Protein AF-A0A4U3LYL8-F1 (afdb_monomer)

pLDDT: mean 92.88, std 8.45, range [48.56, 98.75]

InterPro domains:
  IPR006439 HAD hydrolase, subfamily IA [TIGR01549] (58-161)
  IPR023214 HAD superfamily [G3DSA:3.40.50.1000] (47-197)
  IPR036412 HAD-like superfamily [SSF56784] (21-196)
  IPR050155 HAD-like hydrolase superfamily [PTHR43434] (16-196)

Radius of gyration: 17.05 Å; Cα contacts (8 Å, |Δi|>4): 307; chains: 1; bounding box: 40×34×46 Å

Secondary structure (DSSP, 8-state):
-HHHHHHHHHHHHHHHHHH-SS--HHHHH--SHHHHHHHTTT-HHHHHHHHHHHHHHHHHHHHHPPPPTTHHHHHHHHHHTT---EEE-SS-HHHHHHHHHHHT-GGG-SEEE-S-S--GGGSTTSSHHHHHHHHHTT--GGG-EEEESSHHHHHHHHHTT-EEEEE--STTHHHHHHHHT-SEEES-HHHHHHHT-

Nearest PDB structures (foldseek):
  3qu7-assembly3_A  TM=6.932E-01  e=3.837E-05  Bacteroides thetaiotaomicron
  3qxg-assembly1_B  TM=6.989E-01  e=6.102E-05  Bacteroides thetaiotaomicron
  3qu5-assembly1_A  TM=6.705E-01  e=5.795E-05  Bacteroides thetaiotaomicron
  3r9k-assembly1_A  TM=7.066E-01  e=2.103E-04  Bacteroides thetaiotaomicron
  3quc-assembly1_A  TM=6.961E-01  e=1.897E-04  Bacteroides thetaiotaomicron

Structure (mmCIF, N/CA/C/O backbone):
data_AF-A0A4U3LYL8-F1
#
_entry.id   AF-A0A4U3LYL8-F1
#
loop_
_atom_site.group_PDB
_atom_site.id
_atom_site.type_symbol
_atom_site.label_atom_id
_atom_site.label_alt_id
_atom_site.label_comp_id
_atom_site.label_asym_id
_atom_site.label_entity_id
_atom_site.label_seq_id
_atom_site.pdbx_PDB_ins_code
_atom_site.Cartn_x
_atom_site.Cartn_y
_atom_site.Cartn_z
_atom_site.occupancy
_atom_site.B_iso_or_equiv
_atom_site.auth_seq_id
_atom_site.auth_comp_id
_atom_site.auth_asym_id
_atom_site.auth_atom_id
_atom_site.pdbx_PDB_model_num
ATOM 1 N N . MET A 1 1 ? 13.551 -8.260 6.558 1.00 48.56 1 MET A N 1
ATOM 2 C CA . MET A 1 1 ? 12.607 -7.861 5.483 1.00 48.56 1 MET A CA 1
ATOM 3 C C . MET A 1 1 ? 13.246 -7.057 4.338 1.00 48.56 1 MET A C 1
ATOM 5 O O . MET A 1 1 ? 12.588 -6.912 3.321 1.00 48.56 1 MET A O 1
ATOM 9 N N . SER A 1 2 ? 14.498 -6.570 4.446 1.00 58.94 2 SER A N 1
ATOM 10 C CA . SER A 1 2 ? 15.167 -5.785 3.381 1.00 58.94 2 SER A CA 1
ATOM 11 C C . SER A 1 2 ? 15.604 -6.616 2.160 1.00 58.94 2 SER A C 1
ATOM 13 O O . SER A 1 2 ? 15.552 -6.130 1.034 1.00 58.94 2 SER A O 1
ATOM 15 N N . ASP A 1 3 ? 15.979 -7.883 2.359 1.00 63.12 3 ASP A N 1
ATOM 16 C CA . ASP A 1 3 ? 16.613 -8.688 1.299 1.00 63.12 3 ASP A CA 1
ATOM 17 C C . ASP A 1 3 ? 15.643 -9.129 0.199 1.00 63.12 3 ASP A C 1
ATOM 19 O O . ASP A 1 3 ? 16.021 -9.250 -0.964 1.00 63.12 3 ASP A O 1
ATOM 23 N N . HIS A 1 4 ? 14.368 -9.333 0.541 1.00 73.00 4 HIS A N 1
ATOM 24 C CA . HIS A 1 4 ? 13.377 -9.831 -0.412 1.00 73.00 4 HIS A CA 1
ATOM 25 C C . HIS A 1 4 ? 12.997 -8.781 -1.464 1.00 73.00 4 HIS A C 1
ATOM 27 O O . HIS A 1 4 ? 12.932 -9.098 -2.649 1.00 73.00 4 HIS A O 1
ATOM 33 N N . LEU A 1 5 ? 12.800 -7.526 -1.044 1.00 75.19 5 LEU A N 1
ATOM 34 C CA . LEU A 1 5 ? 12.487 -6.414 -1.946 1.00 75.19 5 LEU A CA 1
ATOM 35 C C . LEU A 1 5 ? 13.678 -6.076 -2.854 1.00 75.19 5 LEU A C 1
ATOM 37 O O . LEU A 1 5 ? 13.498 -5.836 -4.047 1.00 75.19 5 LEU A O 1
ATOM 41 N N . SER A 1 6 ? 14.894 -6.120 -2.299 1.00 78.50 6 SER A N 1
ATOM 42 C CA . SER A 1 6 ? 16.134 -5.948 -3.061 1.00 78.50 6 SER A CA 1
ATOM 43 C C . SER A 1 6 ? 16.279 -7.028 -4.140 1.00 78.50 6 SER A C 1
ATOM 45 O O . SER A 1 6 ? 16.519 -6.707 -5.303 1.00 78.50 6 SER A O 1
ATOM 47 N N . ARG A 1 7 ? 16.016 -8.299 -3.794 1.00 84.94 7 ARG A N 1
ATOM 48 C CA . ARG A 1 7 ? 16.024 -9.415 -4.753 1.00 84.94 7 ARG A CA 1
ATOM 49 C C . ARG A 1 7 ? 15.009 -9.221 -5.879 1.00 84.94 7 ARG A C 1
ATOM 51 O O . ARG A 1 7 ? 15.392 -9.338 -7.035 1.00 84.94 7 ARG A O 1
ATOM 58 N N . ILE A 1 8 ? 13.751 -8.895 -5.562 1.00 85.38 8 ILE A N 1
ATOM 59 C CA . ILE A 1 8 ? 12.718 -8.673 -6.593 1.00 85.38 8 ILE A CA 1
ATOM 60 C C . ILE A 1 8 ? 13.134 -7.525 -7.517 1.00 85.38 8 ILE A C 1
ATOM 62 O O . ILE A 1 8 ? 13.062 -7.651 -8.734 1.00 85.38 8 ILE A O 1
ATOM 66 N N . THR A 1 9 ? 13.621 -6.420 -6.952 1.00 83.38 9 THR A N 1
ATOM 67 C CA . THR A 1 9 ? 14.088 -5.274 -7.743 1.00 83.38 9 THR A CA 1
ATOM 68 C C . THR A 1 9 ? 15.247 -5.669 -8.664 1.00 83.38 9 THR A C 1
ATOM 70 O O . THR A 1 9 ? 15.280 -5.246 -9.816 1.00 83.38 9 THR A O 1
ATOM 73 N N . GLY A 1 10 ? 16.176 -6.504 -8.186 1.00 83.38 10 GLY A N 1
ATOM 74 C CA . GLY A 1 10 ? 17.270 -7.061 -8.986 1.00 83.38 10 GLY A CA 1
ATOM 75 C C . GLY A 1 10 ? 16.779 -7.931 -10.146 1.00 83.38 10 GLY A C 1
ATOM 76 O O . GLY A 1 10 ? 17.146 -7.674 -11.289 1.00 83.38 10 GLY A O 1
ATOM 77 N N . GLU A 1 11 ? 15.888 -8.888 -9.874 1.00 85.69 11 GLU A N 1
ATOM 78 C CA . GLU A 1 11 ? 15.290 -9.778 -10.885 1.00 85.69 11 GLU A CA 1
ATOM 79 C C . GLU A 1 11 ? 14.543 -8.983 -11.968 1.00 85.69 11 GLU A C 1
ATOM 81 O O . GLU A 1 11 ? 14.678 -9.250 -13.164 1.00 85.69 11 GLU A O 1
ATOM 86 N N . LEU A 1 12 ? 13.798 -7.949 -11.570 1.00 86.06 12 LEU A N 1
ATOM 87 C CA . LEU A 1 12 ? 13.123 -7.074 -12.522 1.00 86.06 12 LEU A CA 1
ATOM 88 C C . LEU A 1 12 ? 14.114 -6.237 -13.339 1.00 86.06 12 LEU A C 1
ATOM 90 O O . LEU A 1 12 ? 13.918 -6.081 -14.541 1.00 86.06 12 LEU A O 1
ATOM 94 N N . ARG A 1 13 ? 15.195 -5.724 -12.738 1.00 86.19 13 ARG A N 1
ATOM 95 C CA . ARG A 1 13 ? 16.245 -4.989 -13.470 1.00 86.19 13 ARG A CA 1
ATOM 96 C C . ARG A 1 13 ? 16.944 -5.869 -14.505 1.00 86.19 13 ARG A C 1
ATOM 98 O O . ARG A 1 13 ? 17.185 -5.401 -15.618 1.00 86.19 13 ARG A O 1
ATOM 105 N N . GLU A 1 14 ? 17.233 -7.125 -14.169 1.00 85.38 14 GLU A N 1
ATOM 106 C CA . GLU A 1 14 ? 17.758 -8.105 -15.126 1.00 85.38 14 GLU A CA 1
ATOM 107 C C . GLU A 1 14 ? 16.787 -8.299 -16.292 1.00 85.38 14 GLU A C 1
ATOM 109 O O . GLU A 1 14 ? 17.198 -8.225 -17.451 1.00 85.38 14 GLU A O 1
ATOM 114 N N . LEU A 1 15 ? 15.488 -8.443 -15.999 1.00 84.06 15 LEU A N 1
ATOM 115 C CA . LEU A 1 15 ? 14.454 -8.522 -17.026 1.00 84.06 15 LEU A CA 1
ATOM 116 C C . LEU A 1 15 ? 14.480 -7.293 -17.942 1.00 84.06 15 LEU A C 1
ATOM 118 O O . LEU A 1 15 ? 14.477 -7.482 -19.159 1.00 84.06 15 LEU A O 1
ATOM 122 N N . VAL A 1 16 ? 14.577 -6.067 -17.407 1.00 81.94 16 VAL A N 1
ATOM 123 C CA . VAL A 1 16 ? 14.674 -4.858 -18.247 1.00 81.94 16 VAL A CA 1
ATOM 124 C C . VAL A 1 16 ? 15.878 -4.933 -19.187 1.00 81.94 16 VAL A C 1
ATOM 126 O O . VAL A 1 16 ? 15.724 -4.666 -20.377 1.00 81.94 16 VAL A O 1
ATOM 129 N N . GLY A 1 17 ? 17.042 -5.375 -18.700 1.00 78.00 17 GLY A N 1
ATOM 130 C CA . GLY A 1 17 ? 18.252 -5.531 -19.516 1.00 78.00 17 GLY A CA 1
ATOM 131 C C . GLY A 1 17 ? 18.104 -6.507 -20.693 1.00 78.00 17 GLY A C 1
ATOM 132 O O . GLY A 1 17 ? 18.803 -6.365 -21.696 1.00 78.00 17 GLY A O 1
ATOM 133 N N . THR A 1 18 ? 17.167 -7.463 -20.616 1.00 78.19 18 THR A N 1
ATOM 134 C CA . THR A 1 18 ? 16.843 -8.370 -21.738 1.00 78.19 18 THR A CA 1
ATOM 135 C C . THR A 1 18 ? 15.940 -7.745 -22.802 1.00 78.19 18 THR A C 1
ATOM 137 O O . THR A 1 18 ? 15.866 -8.259 -23.916 1.00 78.19 18 THR A O 1
ATOM 140 N N . VAL A 1 19 ? 15.213 -6.675 -22.463 1.00 73.38 19 VAL A N 1
ATOM 141 C CA . VAL A 1 19 ? 14.246 -6.010 -23.358 1.00 73.38 19 VAL A CA 1
ATOM 142 C C . VAL A 1 19 ? 14.839 -4.740 -23.957 1.00 73.38 19 VAL A C 1
ATOM 144 O O . VAL A 1 19 ? 14.589 -4.416 -25.114 1.00 73.38 19 VAL A O 1
ATOM 147 N N . ARG A 1 20 ? 15.624 -4.014 -23.158 1.00 69.75 20 ARG A N 1
ATOM 148 C CA . ARG A 1 20 ? 16.184 -2.703 -23.475 1.00 69.75 20 ARG A CA 1
ATOM 149 C C . ARG A 1 20 ? 17.670 -2.706 -23.149 1.00 69.75 20 ARG A C 1
ATOM 151 O O . ARG A 1 20 ? 18.065 -2.774 -21.989 1.00 69.75 20 ARG A O 1
ATOM 158 N N . HIS A 1 21 ? 18.493 -2.586 -24.188 1.00 63.25 21 HIS A N 1
ATOM 159 C CA . HIS A 1 21 ? 19.943 -2.463 -24.032 1.00 63.25 21 HIS A CA 1
ATOM 160 C C . HIS A 1 21 ? 20.374 -1.076 -23.530 1.00 63.25 21 HIS A C 1
ATOM 162 O O . HIS A 1 21 ? 21.423 -0.968 -22.899 1.00 63.25 21 HIS A O 1
ATOM 168 N N . ASP A 1 22 ? 19.557 -0.039 -23.753 1.00 66.19 22 ASP A N 1
ATOM 169 C CA . ASP A 1 22 ? 19.762 1.291 -23.176 1.00 66.19 22 ASP A CA 1
ATOM 170 C C . ASP A 1 22 ? 18.697 1.583 -22.109 1.00 66.19 22 ASP A C 1
ATOM 172 O O . ASP A 1 22 ? 17.545 1.923 -22.403 1.00 66.19 22 ASP A O 1
ATOM 176 N N . LEU A 1 23 ? 19.092 1.368 -20.852 1.00 65.75 23 LEU A N 1
ATOM 177 C CA . LEU A 1 23 ? 18.338 1.800 -19.680 1.00 65.75 23 LEU A CA 1
ATOM 178 C C . LEU A 1 23 ? 18.501 3.309 -19.548 1.00 65.75 23 LEU A C 1
ATOM 180 O O . LEU A 1 23 ? 19.610 3.766 -19.256 1.00 65.75 23 LEU A O 1
ATOM 184 N N . ASP A 1 24 ? 17.424 4.070 -19.702 1.00 74.00 24 ASP A N 1
ATOM 185 C CA . ASP A 1 24 ? 17.459 5.499 -19.409 1.00 74.00 24 ASP A CA 1
ATOM 186 C C . ASP A 1 24 ? 17.779 5.769 -17.924 1.00 74.00 24 ASP A C 1
ATOM 188 O O . ASP A 1 24 ? 17.842 4.880 -17.064 1.00 74.00 24 ASP A O 1
ATOM 192 N N . GLN A 1 25 ? 18.046 7.036 -17.609 1.00 74.75 25 GLN A N 1
ATOM 193 C CA . GLN A 1 25 ? 18.438 7.432 -16.260 1.00 74.75 25 GLN A CA 1
ATOM 194 C C . GLN A 1 25 ? 17.338 7.154 -15.218 1.00 74.75 25 GLN A C 1
ATOM 196 O O . GLN A 1 25 ? 17.665 6.947 -14.047 1.00 74.75 25 GLN A O 1
ATOM 201 N N . VAL A 1 26 ? 16.064 7.137 -15.623 1.00 75.31 26 V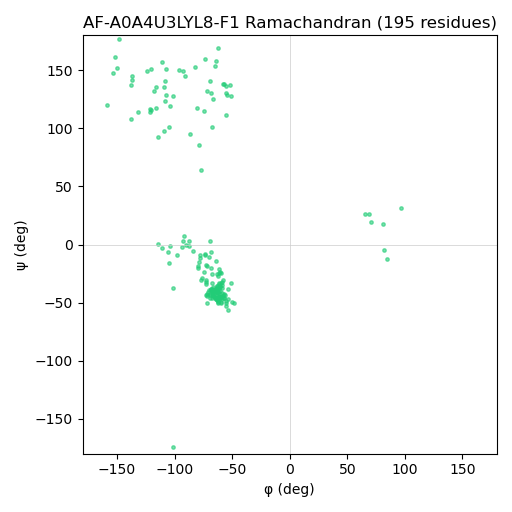AL A N 1
ATOM 202 C CA . VAL A 1 26 ? 14.915 6.953 -14.727 1.00 75.31 26 VAL A CA 1
ATOM 203 C C . VAL A 1 26 ? 14.864 5.502 -14.250 1.00 75.31 26 VAL A C 1
ATOM 205 O O . VAL A 1 26 ? 14.899 5.256 -13.043 1.00 75.31 26 VAL A O 1
ATOM 208 N N . LEU A 1 27 ? 14.941 4.539 -15.173 1.00 78.44 27 LEU A N 1
ATOM 209 C CA . LEU A 1 27 ? 15.015 3.107 -14.854 1.00 78.44 27 LEU A CA 1
ATOM 210 C C . LEU A 1 27 ? 16.235 2.767 -13.986 1.00 78.44 27 LEU A C 1
ATOM 212 O O . LEU A 1 27 ? 16.174 1.906 -13.106 1.00 78.44 27 LEU A O 1
ATOM 216 N N . ARG A 1 28 ? 17.364 3.463 -14.186 1.00 77.00 28 ARG A N 1
ATOM 217 C CA . ARG A 1 28 ? 18.562 3.263 -13.353 1.00 77.00 28 ARG A CA 1
ATOM 218 C C . ARG A 1 28 ? 18.336 3.701 -11.905 1.00 77.00 28 ARG A C 1
ATOM 220 O O . ARG A 1 28 ? 18.795 2.995 -11.002 1.00 77.00 28 ARG A O 1
ATOM 227 N N . LYS A 1 29 ? 17.634 4.816 -11.687 1.00 82.06 29 LYS A N 1
ATOM 228 C CA . LYS A 1 29 ? 17.416 5.427 -10.365 1.00 82.06 29 LYS A CA 1
ATOM 229 C C . LYS A 1 29 ? 16.314 4.765 -9.530 1.00 82.06 29 LYS A C 1
ATOM 231 O O . LYS A 1 29 ? 16.344 4.944 -8.320 1.00 82.06 29 LYS A O 1
ATOM 236 N N . ALA A 1 30 ? 15.411 3.990 -10.135 1.00 84.12 30 ALA A N 1
ATOM 237 C CA . ALA A 1 30 ? 14.298 3.335 -9.439 1.00 84.12 30 ALA A CA 1
ATOM 238 C C . ALA A 1 30 ? 14.754 2.457 -8.254 1.00 84.12 30 ALA A C 1
ATOM 240 O O . ALA A 1 30 ? 15.382 1.414 -8.436 1.00 84.12 30 ALA A O 1
ATOM 241 N N . ALA A 1 31 ? 14.441 2.849 -7.025 1.00 83.19 31 ALA A N 1
ATOM 242 C CA . ALA A 1 31 ? 14.909 2.193 -5.806 1.00 83.19 31 ALA A CA 1
ATOM 243 C C . ALA A 1 31 ? 14.139 0.905 -5.464 1.00 83.19 31 ALA A C 1
ATOM 245 O O . ALA A 1 31 ? 14.611 0.104 -4.654 1.00 83.19 31 ALA A O 1
ATOM 246 N N . GLY A 1 32 ? 12.981 0.684 -6.088 1.00 89.56 32 GLY A N 1
ATOM 247 C CA . GLY A 1 32 ? 12.119 -0.461 -5.818 1.00 89.56 32 GLY A CA 1
ATOM 248 C C . GLY A 1 32 ? 11.328 -0.943 -7.036 1.00 89.56 32 GLY A C 1
ATOM 249 O O . GLY A 1 32 ? 11.383 -0.333 -8.107 1.00 89.56 32 GLY A O 1
ATOM 250 N N . PRO A 1 33 ? 10.566 -2.037 -6.881 1.00 92.12 33 PRO A N 1
ATOM 251 C CA . PRO A 1 33 ? 9.871 -2.676 -7.991 1.00 92.12 33 PRO A CA 1
ATOM 252 C C . PRO A 1 33 ? 8.752 -1.805 -8.574 1.00 92.12 33 PRO A C 1
ATOM 254 O O . PRO A 1 33 ? 8.617 -1.735 -9.792 1.00 92.12 33 PRO A O 1
ATOM 257 N N . HIS A 1 34 ? 7.983 -1.101 -7.734 1.00 94.25 34 HIS A N 1
ATOM 258 C CA . HIS A 1 34 ? 6.917 -0.204 -8.200 1.00 94.25 34 HIS A CA 1
ATOM 259 C C . HIS A 1 34 ? 7.477 1.027 -8.916 1.00 94.25 34 HIS A C 1
ATOM 261 O O . HIS A 1 34 ? 6.938 1.426 -9.941 1.00 94.25 34 HIS A O 1
ATOM 267 N N . GLU A 1 35 ? 8.591 1.591 -8.440 1.00 92.12 35 GLU A N 1
ATOM 268 C CA . GLU A 1 35 ? 9.274 2.689 -9.140 1.00 92.12 35 GLU A CA 1
ATOM 269 C C . GLU A 1 35 ? 9.809 2.242 -10.502 1.00 92.12 35 GLU A C 1
ATOM 271 O O . GLU A 1 35 ? 9.719 2.985 -11.474 1.00 92.12 35 GLU A O 1
ATOM 276 N N . LEU A 1 36 ? 10.338 1.017 -10.589 1.00 91.88 36 LEU A N 1
ATOM 277 C CA . LEU A 1 36 ? 10.835 0.462 -11.844 1.00 91.88 36 LEU A CA 1
ATOM 278 C C . LEU A 1 36 ? 9.691 0.224 -12.837 1.00 91.88 36 LEU A C 1
ATOM 280 O O . LEU A 1 36 ? 9.830 0.526 -14.019 1.00 91.88 36 LEU A O 1
ATOM 284 N N . LEU A 1 37 ? 8.557 -0.282 -12.349 1.00 94.38 37 LEU A N 1
ATOM 285 C CA . LEU A 1 37 ? 7.347 -0.447 -13.147 1.00 94.38 37 LEU A CA 1
ATOM 286 C C . LEU A 1 37 ? 6.814 0.907 -13.646 1.00 94.38 37 LEU A C 1
ATOM 288 O O . LEU A 1 37 ? 6.496 1.036 -14.824 1.00 94.38 37 LEU A O 1
ATOM 292 N N . LEU A 1 38 ? 6.762 1.923 -12.779 1.00 93.62 38 LEU A N 1
ATOM 293 C CA . LEU A 1 38 ? 6.344 3.277 -13.148 1.00 93.62 38 LEU A CA 1
ATOM 294 C C . LEU A 1 38 ? 7.288 3.912 -14.173 1.00 93.62 38 LEU A C 1
ATOM 296 O O . LEU A 1 38 ? 6.829 4.506 -15.142 1.00 93.62 38 LEU A O 1
ATOM 300 N N . ALA A 1 39 ? 8.599 3.742 -14.006 1.00 92.12 39 ALA A N 1
ATOM 301 C CA . ALA A 1 39 ? 9.596 4.228 -14.956 1.00 92.12 39 ALA A CA 1
ATOM 302 C C . ALA A 1 39 ? 9.441 3.608 -16.357 1.00 92.12 39 ALA A C 1
ATOM 304 O O . ALA A 1 39 ? 9.861 4.206 -17.343 1.00 92.12 39 ALA A O 1
ATOM 305 N N . ALA A 1 40 ? 8.827 2.428 -16.456 1.00 91.38 40 ALA A N 1
ATOM 306 C CA . ALA A 1 40 ? 8.537 1.766 -17.720 1.00 91.38 40 ALA A CA 1
ATOM 307 C C . ALA A 1 40 ? 7.170 2.131 -18.325 1.00 91.38 40 ALA A C 1
ATOM 309 O O . ALA A 1 40 ? 6.849 1.614 -19.391 1.00 91.38 40 ALA A O 1
ATOM 310 N N . ALA A 1 41 ? 6.363 2.989 -17.687 1.00 90.81 41 ALA A N 1
ATOM 311 C CA . ALA A 1 41 ? 4.970 3.236 -18.081 1.00 90.81 41 ALA A CA 1
ATOM 312 C C . ALA A 1 41 ? 4.800 3.733 -19.532 1.00 90.81 41 ALA A C 1
ATOM 314 O O . ALA A 1 41 ? 3.796 3.425 -20.170 1.00 90.81 41 ALA A O 1
ATOM 315 N N . GLU A 1 42 ? 5.783 4.459 -20.073 1.00 89.06 42 GLU A N 1
ATOM 316 C CA . GLU A 1 42 ? 5.763 4.964 -21.457 1.00 89.06 42 GLU A CA 1
ATOM 317 C C . GLU A 1 42 ? 6.115 3.899 -22.515 1.00 89.06 42 GLU A C 1
ATOM 319 O O . GLU A 1 42 ? 5.958 4.140 -23.712 1.00 89.06 42 GLU A O 1
ATOM 324 N N . ASP A 1 43 ? 6.573 2.715 -22.098 1.00 90.00 43 ASP A N 1
ATOM 325 C CA . ASP A 1 43 ? 6.883 1.572 -22.961 1.00 90.00 43 ASP A CA 1
ATOM 326 C C . ASP A 1 43 ? 5.910 0.420 -22.639 1.00 90.00 43 ASP A C 1
ATOM 328 O O . ASP A 1 43 ? 6.177 -0.385 -21.743 1.00 90.00 43 ASP A O 1
ATOM 332 N N . PRO A 1 44 ? 4.769 0.301 -23.352 1.00 89.94 44 PRO A N 1
ATOM 333 C CA . PRO A 1 44 ? 3.722 -0.664 -23.010 1.00 89.94 44 PRO A CA 1
ATOM 334 C C . PRO A 1 44 ? 4.196 -2.120 -22.997 1.00 89.94 44 PRO A C 1
ATOM 336 O O . PRO A 1 44 ? 3.702 -2.933 -22.213 1.00 89.94 44 PRO A O 1
ATOM 339 N N . GLN A 1 45 ? 5.161 -2.467 -23.854 1.00 89.94 45 GLN A N 1
ATOM 340 C CA . GLN A 1 45 ? 5.695 -3.823 -23.915 1.00 89.94 45 GLN A CA 1
ATOM 341 C C . GLN A 1 45 ? 6.570 -4.117 -22.694 1.00 89.94 45 GLN A C 1
ATOM 343 O O . GLN A 1 45 ? 6.460 -5.196 -22.103 1.00 89.94 45 GLN A O 1
ATOM 348 N N . LEU A 1 46 ? 7.427 -3.172 -22.303 1.00 89.88 46 LEU A N 1
ATOM 349 C CA . LEU A 1 46 ? 8.235 -3.305 -21.097 1.00 89.88 46 LEU A CA 1
ATOM 350 C C . LEU A 1 46 ? 7.366 -3.278 -19.835 1.00 89.88 46 LEU A C 1
ATOM 352 O O . LEU A 1 46 ? 7.528 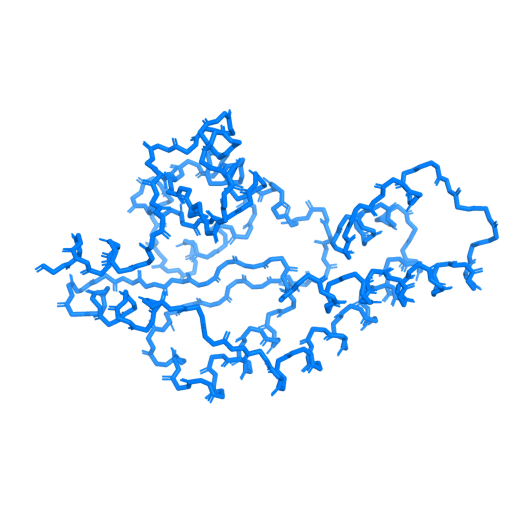-4.156 -18.986 1.00 89.88 46 LEU A O 1
ATOM 356 N N . ALA A 1 47 ? 6.427 -2.334 -19.740 1.00 91.75 47 ALA A N 1
ATOM 357 C CA . ALA A 1 47 ? 5.483 -2.218 -18.634 1.00 91.75 47 ALA A CA 1
ATOM 358 C C . ALA A 1 47 ? 4.714 -3.526 -18.437 1.00 91.75 47 ALA A C 1
ATOM 360 O O . ALA A 1 47 ? 4.720 -4.065 -17.341 1.00 91.75 47 ALA A O 1
ATOM 361 N N . SER A 1 48 ? 4.153 -4.109 -19.503 1.00 92.62 48 SER A N 1
ATOM 362 C CA . SER A 1 48 ? 3.427 -5.384 -19.426 1.00 92.62 48 SER A CA 1
ATOM 363 C C . SER A 1 48 ? 4.303 -6.554 -18.946 1.00 92.62 48 SER A C 1
ATOM 365 O O . SER A 1 48 ? 3.850 -7.403 -18.174 1.00 92.62 48 SER A O 1
ATOM 367 N N . ARG A 1 49 ? 5.577 -6.608 -19.354 1.00 92.88 49 ARG A N 1
ATOM 368 C CA . ARG A 1 49 ? 6.507 -7.659 -18.906 1.00 92.88 49 ARG A CA 1
ATOM 369 C C . ARG A 1 49 ? 6.920 -7.485 -17.446 1.00 92.88 49 ARG A C 1
ATOM 371 O O . ARG A 1 49 ? 6.941 -8.470 -16.710 1.00 92.88 49 ARG A O 1
ATOM 378 N N . LEU A 1 50 ? 7.249 -6.260 -17.039 1.00 93.81 50 LEU A N 1
ATOM 379 C CA . LEU A 1 50 ? 7.576 -5.934 -15.650 1.00 93.81 50 LEU A CA 1
ATOM 380 C C . LEU A 1 50 ? 6.382 -6.154 -14.737 1.00 93.81 50 LEU A C 1
ATOM 382 O O . LEU A 1 50 ? 6.539 -6.718 -13.661 1.00 93.81 50 LEU A O 1
ATOM 386 N N . GLU A 1 51 ? 5.200 -5.768 -15.203 1.00 95.44 51 GLU A N 1
ATOM 387 C CA . GLU A 1 51 ? 3.936 -5.986 -14.530 1.00 95.44 51 GLU A CA 1
ATOM 388 C C . GLU A 1 51 ? 3.753 -7.458 -14.197 1.00 95.44 51 GLU A C 1
ATOM 390 O O . GLU A 1 51 ? 3.610 -7.828 -13.035 1.00 95.44 51 GLU A O 1
ATOM 395 N N . LYS A 1 52 ? 3.831 -8.312 -15.221 1.00 95.44 52 LYS A N 1
ATOM 396 C CA . LYS A 1 52 ? 3.646 -9.748 -15.048 1.00 95.44 52 LYS A CA 1
ATOM 397 C C . LYS A 1 52 ? 4.683 -10.343 -14.094 1.00 95.44 52 LYS A C 1
ATOM 399 O O . LYS A 1 52 ? 4.327 -11.108 -13.200 1.00 95.44 52 LYS A O 1
ATOM 404 N N . ALA A 1 53 ? 5.950 -9.966 -14.253 1.00 95.62 53 ALA A N 1
ATOM 405 C CA . ALA A 1 53 ? 7.020 -10.439 -13.384 1.00 95.62 53 ALA A CA 1
ATOM 406 C C . ALA A 1 53 ? 6.840 -9.974 -11.929 1.00 95.62 53 ALA A C 1
ATOM 408 O O . ALA A 1 53 ? 7.092 -10.745 -11.003 1.00 95.62 53 ALA A O 1
ATOM 409 N N . LEU A 1 54 ? 6.366 -8.743 -11.715 1.00 96.00 54 LEU A N 1
ATOM 410 C CA . LEU A 1 54 ? 6.087 -8.216 -10.385 1.00 96.00 54 LEU A CA 1
ATOM 411 C C . LEU A 1 54 ? 4.881 -8.911 -9.745 1.00 96.00 54 LEU A C 1
ATOM 413 O O . LEU A 1 54 ? 4.980 -9.312 -8.590 1.00 96.00 54 LEU A O 1
ATOM 417 N N . GLN A 1 55 ? 3.795 -9.146 -10.487 1.00 96.44 55 GLN A N 1
ATOM 418 C CA . GLN A 1 55 ? 2.652 -9.926 -9.997 1.00 96.44 55 GLN A CA 1
ATOM 419 C C . GLN A 1 55 ? 3.079 -11.329 -9.544 1.00 96.44 55 GLN A C 1
ATOM 421 O O . GLN A 1 55 ? 2.707 -11.771 -8.457 1.00 96.44 55 GLN A O 1
ATOM 426 N N . ASP A 1 56 ? 3.889 -12.026 -10.347 1.00 96.38 56 ASP A N 1
ATOM 427 C CA . ASP A 1 56 ? 4.385 -13.365 -10.011 1.00 96.38 56 ASP A CA 1
ATOM 428 C C . ASP A 1 56 ? 5.296 -13.332 -8.772 1.00 96.38 56 ASP A C 1
ATOM 430 O O . ASP A 1 56 ? 5.196 -14.188 -7.887 1.00 96.38 56 ASP A O 1
ATOM 434 N N . ALA A 1 57 ? 6.152 -12.312 -8.662 1.00 95.94 57 ALA A N 1
ATOM 435 C CA . ALA A 1 57 ? 6.999 -12.102 -7.496 1.00 95.94 57 ALA A CA 1
ATOM 436 C C . ALA A 1 57 ? 6.187 -11.795 -6.227 1.00 95.94 57 ALA A C 1
ATOM 438 O O . ALA A 1 57 ? 6.494 -12.335 -5.165 1.00 95.94 57 ALA A O 1
ATOM 439 N N . GLU A 1 58 ? 5.141 -10.975 -6.328 1.00 96.69 58 GLU A N 1
ATOM 440 C CA . GLU A 1 58 ? 4.234 -10.640 -5.228 1.00 96.69 58 GLU A CA 1
ATOM 441 C C . GLU A 1 58 ? 3.449 -11.875 -4.769 1.00 96.69 58 GLU A C 1
ATOM 443 O O . GLU A 1 58 ? 3.417 -12.168 -3.574 1.00 96.69 58 GLU A O 1
ATOM 448 N N . LEU A 1 59 ? 2.902 -12.667 -5.698 1.00 97.19 59 LEU A N 1
ATOM 449 C CA . LEU A 1 59 ? 2.236 -13.939 -5.394 1.00 97.19 59 LEU A CA 1
ATOM 450 C C . LEU A 1 59 ? 3.173 -14.950 -4.725 1.00 97.19 59 LEU A C 1
ATOM 452 O O . LEU A 1 59 ? 2.748 -15.680 -3.834 1.00 97.19 59 LEU A O 1
ATOM 456 N N . LYS A 1 60 ? 4.450 -14.988 -5.112 1.00 95.88 60 LYS A N 1
ATOM 457 C CA . LYS A 1 60 ? 5.455 -15.827 -4.447 1.00 95.88 60 LYS A CA 1
ATOM 458 C C . LYS A 1 60 ? 5.813 -15.293 -3.059 1.00 95.88 60 LYS A C 1
ATOM 460 O O . LYS A 1 60 ? 5.942 -16.064 -2.113 1.00 95.88 60 LYS A O 1
ATOM 465 N N . ALA A 1 61 ? 5.955 -13.975 -2.913 1.00 94.81 61 ALA A N 1
ATOM 466 C CA . ALA A 1 61 ? 6.278 -13.327 -1.640 1.00 94.81 61 ALA A CA 1
ATOM 467 C C . ALA A 1 61 ? 5.226 -13.619 -0.566 1.00 94.81 61 ALA A C 1
ATOM 469 O O . ALA A 1 61 ? 5.567 -13.765 0.612 1.00 94.81 61 ALA A O 1
ATOM 470 N N . VAL A 1 62 ? 3.962 -13.750 -0.991 1.00 96.75 62 VAL A N 1
ATOM 471 C CA . VAL A 1 62 ? 2.843 -14.161 -0.148 1.00 96.75 62 VAL A CA 1
ATOM 472 C C . VAL A 1 62 ? 3.237 -15.412 0.635 1.00 96.75 62 VAL A C 1
ATOM 474 O O . VAL A 1 62 ? 3.166 -15.331 1.848 1.00 96.75 62 VAL A O 1
ATOM 477 N N . GLU A 1 63 ? 3.763 -16.484 0.041 1.00 94.50 63 GLU A N 1
ATOM 478 C CA . GLU A 1 63 ? 4.061 -17.765 0.722 1.00 94.50 63 GLU A CA 1
ATOM 479 C C . GLU A 1 63 ? 4.892 -17.650 2.016 1.00 94.50 63 GLU A C 1
ATOM 481 O O . GLU A 1 63 ? 4.665 -18.405 2.960 1.00 94.50 63 GLU A O 1
ATOM 486 N N . SER A 1 64 ? 5.811 -16.682 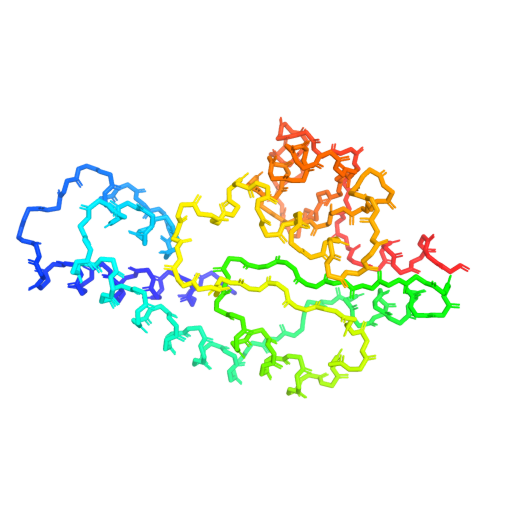2.092 1.00 93.38 64 SER A N 1
ATOM 487 C CA . SER A 1 64 ? 6.701 -16.478 3.246 1.00 93.38 64 SER A CA 1
ATOM 488 C C . SER A 1 64 ? 6.418 -15.211 4.060 1.00 93.38 64 SER A C 1
ATOM 490 O O . SER A 1 64 ? 7.102 -14.951 5.051 1.00 93.38 64 SER A O 1
ATOM 492 N N . ALA A 1 65 ? 5.463 -14.379 3.638 1.00 93.12 65 ALA A N 1
ATOM 493 C CA . ALA A 1 65 ? 5.202 -13.098 4.284 1.00 93.12 65 ALA A CA 1
ATOM 494 C C . ALA A 1 65 ? 4.617 -13.283 5.696 1.00 93.12 65 ALA A C 1
ATOM 496 O O . ALA A 1 65 ? 3.640 -14.014 5.890 1.00 93.12 65 ALA A O 1
ATOM 497 N N . LEU A 1 66 ? 5.203 -12.578 6.666 1.00 92.56 66 LEU A N 1
ATOM 498 C CA . LEU A 1 66 ? 4.767 -12.572 8.061 1.00 92.56 66 LEU A CA 1
ATOM 499 C C . LEU A 1 66 ? 3.773 -11.425 8.325 1.00 92.56 66 LEU A C 1
ATOM 501 O O . LEU A 1 66 ? 3.873 -10.381 7.676 1.00 92.56 66 LEU A O 1
ATOM 505 N N . PRO A 1 67 ? 2.820 -11.593 9.258 1.00 92.19 67 PRO A N 1
ATOM 506 C CA . PRO A 1 67 ? 1.990 -10.504 9.774 1.00 92.19 67 PRO A CA 1
ATOM 507 C C . PRO A 1 67 ? 2.806 -9.370 10.387 1.00 92.19 67 PRO A C 1
ATOM 509 O O . PRO A 1 67 ? 3.747 -9.610 11.144 1.00 92.19 67 PRO A O 1
ATOM 512 N N . THR A 1 68 ? 2.397 -8.133 10.108 1.00 93.69 68 THR A N 1
ATOM 513 C CA . THR A 1 68 ? 2.837 -6.969 10.880 1.00 93.69 68 THR A CA 1
ATOM 514 C C . THR A 1 68 ? 2.260 -7.075 12.300 1.00 93.69 68 THR A C 1
ATOM 516 O O . THR A 1 68 ? 1.041 -7.226 12.447 1.00 93.69 68 THR A O 1
ATOM 519 N N . PRO A 1 69 ? 3.092 -7.020 13.358 1.00 95.44 69 PRO A N 1
ATOM 520 C CA . PRO A 1 69 ? 2.612 -7.071 14.738 1.00 95.44 69 PRO A CA 1
ATOM 521 C C . PRO A 1 69 ? 1.571 -5.981 15.029 1.00 95.44 69 PRO A C 1
ATOM 523 O O . PRO A 1 69 ? 1.748 -4.834 14.625 1.00 95.44 69 PRO A O 1
ATOM 526 N N . GLY A 1 70 ? 0.487 -6.328 15.728 1.00 96.44 70 GLY A N 1
ATOM 527 C CA . GLY A 1 70 ? -0.592 -5.396 16.080 1.00 96.44 70 GLY A CA 1
ATOM 528 C C . GLY A 1 70 ? -1.664 -5.200 14.997 1.00 96.44 70 GLY A C 1
ATOM 529 O O . GLY A 1 70 ? -2.718 -4.624 15.280 1.00 96.44 70 GLY A O 1
ATOM 530 N N . THR A 1 71 ? -1.446 -5.657 13.756 1.00 96.00 71 THR A N 1
ATOM 531 C CA . THR A 1 71 ? -2.429 -5.489 12.670 1.00 96.00 71 THR A CA 1
ATOM 532 C C . THR A 1 71 ? -3.694 -6.308 12.908 1.00 96.00 71 THR A C 1
ATOM 534 O O . THR A 1 71 ? -4.794 -5.795 12.710 1.00 96.00 71 THR A O 1
ATOM 537 N N . ALA A 1 72 ? -3.571 -7.555 13.370 1.00 96.69 72 ALA A N 1
ATOM 538 C CA . ALA A 1 72 ? -4.732 -8.404 13.632 1.00 96.69 72 ALA A CA 1
ATOM 539 C C . ALA A 1 72 ? -5.627 -7.805 14.730 1.00 96.69 72 ALA A C 1
ATOM 541 O O . ALA A 1 72 ? -6.853 -7.802 14.601 1.00 96.69 72 ALA A O 1
ATOM 542 N N . GLU A 1 73 ? -5.015 -7.261 15.781 1.00 97.31 73 GLU A N 1
ATOM 543 C CA . GLU A 1 73 ? -5.665 -6.579 16.898 1.00 97.31 73 GLU A CA 1
ATOM 544 C C . GLU A 1 73 ? -6.329 -5.273 16.457 1.00 97.31 73 GLU A C 1
ATOM 546 O O . GLU A 1 73 ? -7.440 -4.986 16.897 1.00 97.31 73 GLU A O 1
ATOM 551 N N . SER A 1 74 ? -5.685 -4.517 15.564 1.00 97.62 74 SER A N 1
ATOM 552 C CA . SER A 1 74 ? -6.240 -3.281 14.994 1.00 97.62 74 SER A CA 1
ATOM 553 C C . SER A 1 74 ? -7.483 -3.560 14.160 1.00 97.62 74 SER A C 1
ATOM 555 O O . SER A 1 74 ? -8.514 -2.927 14.358 1.00 97.62 74 SER A O 1
ATOM 557 N N . LEU A 1 75 ? -7.417 -4.563 13.280 1.00 97.50 75 LEU A N 1
ATOM 558 C CA . LEU A 1 75 ? -8.562 -4.990 12.477 1.00 97.50 75 LEU A CA 1
ATOM 559 C C . LEU A 1 75 ? -9.705 -5.518 13.359 1.00 97.50 75 LEU A C 1
ATOM 561 O O . LEU A 1 75 ? -10.870 -5.232 13.090 1.00 97.50 75 LEU A O 1
ATOM 565 N N . ALA A 1 76 ? -9.385 -6.231 14.447 1.00 96.75 76 ALA A N 1
ATOM 566 C CA . ALA A 1 76 ? -10.386 -6.649 15.431 1.00 96.75 76 ALA A CA 1
ATOM 567 C C . ALA A 1 76 ? -11.076 -5.442 16.083 1.00 96.75 76 ALA A C 1
ATOM 569 O O . ALA A 1 76 ? -12.297 -5.431 16.214 1.00 96.75 76 ALA A O 1
ATOM 570 N N . ALA A 1 77 ? -10.292 -4.433 16.480 1.00 97.06 77 ALA A N 1
ATOM 571 C CA . ALA A 1 77 ? -10.792 -3.225 17.125 1.00 97.06 77 ALA A CA 1
ATOM 572 C C . ALA A 1 77 ? -11.655 -2.375 16.176 1.00 97.06 77 ALA A C 1
ATOM 574 O O . ALA A 1 77 ? -12.682 -1.843 16.599 1.00 97.06 77 ALA A O 1
ATOM 575 N N . CYS A 1 78 ? -11.305 -2.302 14.883 1.00 96.50 78 CYS A N 1
ATOM 576 C CA . CYS A 1 78 ? -12.174 -1.716 13.857 1.00 96.50 78 CYS A CA 1
ATOM 577 C C . CYS A 1 78 ? -13.545 -2.401 13.858 1.00 96.50 78 CYS A C 1
ATOM 579 O O . CYS A 1 78 ? -14.568 -1.738 14.014 1.00 96.50 78 CYS A O 1
ATOM 581 N N . GLN A 1 79 ? -13.563 -3.733 13.763 1.00 95.12 79 GLN A N 1
ATOM 582 C CA . GLN A 1 79 ? -14.805 -4.497 13.702 1.00 95.12 79 GLN A CA 1
ATOM 583 C C . GLN A 1 79 ? -15.646 -4.340 14.978 1.00 95.12 79 GLN A C 1
ATOM 585 O O . GLN A 1 79 ? -16.847 -4.086 14.892 1.00 95.12 79 GLN A O 1
ATOM 590 N N . SER A 1 80 ? -15.036 -4.435 16.166 1.00 96.44 80 SER A N 1
ATOM 591 C CA . SER A 1 80 ? -15.759 -4.302 17.439 1.00 96.44 80 SER A CA 1
ATOM 592 C C . SER A 1 80 ? -16.304 -2.895 17.689 1.00 96.44 80 SER A C 1
ATOM 594 O O . SER A 1 80 ? -17.282 -2.748 18.415 1.00 96.44 80 SER A O 1
ATOM 596 N N . SER A 1 81 ? -15.694 -1.868 17.090 1.00 96.50 81 SER A N 1
ATOM 597 C CA . SER A 1 81 ? -16.151 -0.472 17.172 1.00 96.50 81 SER A CA 1
ATOM 598 C C . SER A 1 81 ? -17.107 -0.069 16.042 1.00 96.50 81 SER A C 1
ATOM 600 O O . SER A 1 81 ? -17.449 1.107 15.911 1.00 96.50 81 SER A O 1
ATOM 602 N N . GLY A 1 82 ? -17.547 -1.027 15.216 1.00 95.56 82 GLY A N 1
ATOM 603 C CA . GLY A 1 82 ? -18.465 -0.784 14.102 1.00 95.56 82 GLY A CA 1
ATOM 604 C C . GLY A 1 82 ? -17.842 -0.014 12.934 1.00 95.56 82 GLY A C 1
ATOM 605 O O . GLY A 1 82 ? -18.571 0.569 12.133 1.00 95.56 82 GLY A O 1
ATOM 606 N N . LYS A 1 83 ? -16.508 0.020 12.832 1.00 96.44 83 LYS A N 1
ATOM 607 C CA . LYS A 1 83 ? -15.777 0.656 11.730 1.00 96.44 83 LYS A CA 1
ATOM 608 C C . LYS A 1 83 ? -15.399 -0.364 10.663 1.00 96.44 83 LYS A C 1
ATOM 610 O O . LYS A 1 83 ? -15.141 -1.532 10.950 1.00 96.44 83 LYS A O 1
ATOM 615 N N . LEU A 1 84 ? -15.315 0.108 9.425 1.00 97.44 84 LEU A N 1
ATOM 616 C CA . LEU A 1 84 ? -14.835 -0.678 8.294 1.00 97.44 84 LEU A CA 1
ATOM 617 C C . LEU A 1 84 ? -13.323 -0.503 8.137 1.00 97.44 84 LEU A C 1
ATOM 619 O O . LEU A 1 84 ? -12.791 0.583 8.358 1.00 97.44 84 LEU A O 1
ATOM 623 N N . ALA A 1 85 ? -12.645 -1.572 7.726 1.00 98.12 85 ALA A N 1
ATOM 624 C CA . ALA A 1 85 ? -11.248 -1.538 7.318 1.00 98.12 85 ALA A CA 1
ATOM 625 C C . ALA A 1 85 ? -11.138 -1.959 5.850 1.00 98.12 85 ALA A C 1
ATOM 627 O O . ALA A 1 85 ? -11.703 -2.981 5.460 1.00 98.12 85 ALA A O 1
ATOM 628 N N . ALA A 1 86 ? -10.394 -1.194 5.055 1.00 98.38 86 ALA A N 1
ATOM 629 C CA . ALA A 1 86 ? -10.009 -1.560 3.696 1.00 98.38 86 ALA A CA 1
ATOM 630 C C . ALA A 1 86 ? -8.487 -1.598 3.572 1.00 98.38 86 ALA A C 1
ATOM 632 O O . ALA A 1 86 ? -7.782 -0.869 4.272 1.00 98.38 86 ALA A O 1
ATOM 633 N N . ILE A 1 87 ? -7.986 -2.439 2.671 1.00 98.44 87 ILE A N 1
ATOM 634 C CA . ILE A 1 87 ? -6.569 -2.469 2.307 1.00 98.44 87 ILE A CA 1
ATOM 635 C C . ILE A 1 87 ? -6.396 -1.748 0.977 1.00 98.44 87 ILE A C 1
ATOM 637 O O . ILE A 1 87 ? -7.066 -2.095 0.012 1.00 98.44 87 ILE A O 1
ATOM 641 N N . VAL A 1 88 ? -5.477 -0.781 0.924 1.00 98.50 88 VAL A N 1
ATOM 642 C CA . VAL A 1 88 ? -5.124 -0.042 -0.297 1.00 98.50 88 VAL A CA 1
ATOM 643 C C . VAL A 1 88 ? -3.636 -0.226 -0.585 1.00 98.50 88 VAL A C 1
ATOM 645 O O . VAL A 1 88 ? -2.778 0.223 0.185 1.00 98.50 88 VAL A O 1
ATOM 648 N N . SER A 1 89 ? -3.305 -0.893 -1.688 1.00 97.81 89 SER A N 1
ATOM 649 C CA . SER A 1 89 ? -1.942 -1.345 -1.971 1.00 97.81 89 SER A CA 1
ATOM 650 C C . SER A 1 89 ? -1.526 -1.120 -3.421 1.00 97.81 89 SER A C 1
ATOM 652 O O . SER A 1 89 ? -2.294 -1.375 -4.339 1.00 97.81 89 SER A O 1
ATOM 654 N N . ASN A 1 90 ? -0.264 -0.728 -3.625 1.00 97.81 90 ASN A N 1
ATOM 655 C CA . ASN A 1 90 ? 0.369 -0.747 -4.950 1.00 97.81 90 ASN A CA 1
AT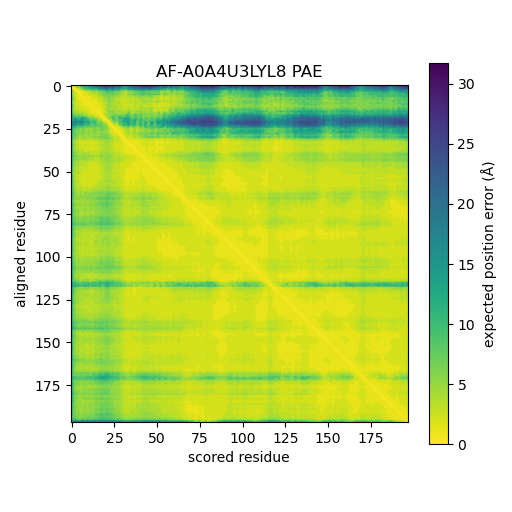OM 656 C C . ASN A 1 90 ? 0.712 -2.178 -5.409 1.00 97.81 90 ASN A C 1
ATOM 658 O O . ASN A 1 90 ? 1.114 -2.377 -6.554 1.00 97.81 90 ASN A O 1
ATOM 662 N N . ASN A 1 91 ? 0.575 -3.176 -4.530 1.00 97.00 91 ASN A N 1
ATOM 663 C CA . ASN A 1 91 ? 0.726 -4.574 -4.915 1.00 97.00 91 ASN A CA 1
ATOM 664 C C . ASN A 1 91 ? -0.483 -5.047 -5.721 1.00 97.00 91 ASN A C 1
ATOM 666 O O . ASN A 1 91 ? -1.588 -4.514 -5.605 1.00 97.00 91 ASN A O 1
ATOM 670 N N . TYR A 1 92 ? -0.283 -6.125 -6.465 1.00 97.81 92 TYR A N 1
ATOM 671 C CA . TYR A 1 92 ? -1.345 -6.844 -7.139 1.00 97.81 92 TYR A CA 1
ATOM 672 C C . TYR A 1 92 ? -2.450 -7.271 -6.159 1.00 97.81 92 TYR A C 1
ATOM 674 O O . TYR A 1 92 ? -2.179 -7.895 -5.127 1.00 97.81 92 TYR A O 1
ATOM 682 N N . GLY A 1 93 ? -3.705 -6.944 -6.487 1.00 97.25 93 GLY A N 1
ATOM 683 C CA . GLY A 1 93 ? -4.861 -7.180 -5.613 1.00 97.25 93 GLY A CA 1
ATOM 684 C C . GLY A 1 93 ? -5.016 -8.642 -5.195 1.00 97.25 93 GLY A C 1
ATOM 685 O O . GLY A 1 93 ? -5.176 -8.934 -4.011 1.00 97.25 93 GLY A O 1
ATOM 686 N N . GLU A 1 94 ? -4.844 -9.577 -6.128 1.00 97.62 94 GLU A N 1
ATOM 687 C CA . GLU A 1 94 ? -4.903 -11.018 -5.845 1.00 97.62 94 GLU A CA 1
ATOM 688 C C . GLU A 1 94 ? -3.830 -11.461 -4.833 1.00 97.62 94 GLU A C 1
ATOM 690 O O . GLU A 1 94 ? -4.088 -12.310 -3.978 1.00 97.62 94 GLU A O 1
ATOM 695 N N . ALA A 1 95 ? -2.628 -10.871 -4.865 1.00 98.00 95 ALA A N 1
ATOM 696 C CA . ALA A 1 95 ? -1.591 -11.180 -3.879 1.00 98.00 95 ALA A CA 1
ATOM 697 C C . ALA A 1 95 ? -2.009 -10.733 -2.467 1.00 98.00 95 ALA A C 1
ATOM 699 O O . ALA A 1 95 ? -1.798 -11.464 -1.495 1.00 98.00 95 ALA A O 1
ATOM 700 N N . VAL A 1 96 ? -2.667 -9.575 -2.350 1.00 98.00 96 VAL A N 1
ATOM 701 C CA . VAL A 1 96 ? -3.229 -9.090 -1.080 1.00 98.00 96 VAL A CA 1
ATOM 702 C C . VAL A 1 96 ? -4.339 -10.022 -0.586 1.00 98.00 96 VAL A C 1
ATOM 704 O O . VAL A 1 96 ? -4.311 -10.441 0.572 1.00 98.00 96 VAL A O 1
ATOM 707 N N . VAL A 1 97 ? -5.269 -10.418 -1.459 1.00 98.25 97 VAL A N 1
ATOM 708 C CA . VAL A 1 97 ? -6.363 -11.343 -1.116 1.00 98.25 97 VAL A CA 1
ATOM 709 C C . VAL A 1 97 ? -5.818 -12.688 -0.622 1.00 98.25 97 VAL A C 1
ATOM 711 O O . VAL A 1 97 ? -6.217 -13.166 0.443 1.00 98.25 97 VAL A O 1
ATOM 714 N N . ARG A 1 98 ? -4.841 -13.280 -1.322 1.00 98.38 98 ARG A N 1
ATOM 715 C CA . ARG A 1 98 ? -4.211 -14.546 -0.899 1.00 98.38 98 ARG A CA 1
ATOM 716 C C . ARG A 1 98 ? -3.477 -14.434 0.429 1.00 98.38 98 ARG A C 1
ATOM 718 O O . ARG A 1 98 ? -3.498 -15.377 1.224 1.00 98.38 98 ARG A O 1
ATOM 725 N N . TYR A 1 99 ? -2.825 -13.303 0.682 1.00 98.31 99 TYR A N 1
ATOM 726 C CA . TYR A 1 99 ? -2.187 -13.043 1.968 1.00 98.31 99 TYR A CA 1
ATOM 727 C C . TYR A 1 99 ? -3.213 -13.015 3.104 1.00 98.31 99 TYR A C 1
ATOM 729 O O . TYR A 1 99 ? -3.023 -13.697 4.115 1.00 98.31 99 TYR A O 1
ATOM 737 N N . LEU A 1 100 ? -4.314 -12.280 2.928 1.00 98.19 100 LEU A N 1
ATOM 738 C CA . LEU A 1 100 ? -5.384 -12.189 3.923 1.00 98.19 100 LEU A CA 1
ATOM 739 C C . LEU A 1 100 ? -6.024 -13.555 4.192 1.00 98.19 100 LEU A C 1
ATOM 741 O O . LEU A 1 100 ? -6.249 -13.903 5.351 1.00 98.19 100 LEU A O 1
ATOM 745 N N . ALA A 1 101 ? -6.252 -14.355 3.148 1.00 97.88 101 ALA A N 1
ATOM 746 C CA . ALA A 1 101 ? -6.778 -15.710 3.283 1.00 97.88 101 ALA A CA 1
ATOM 747 C C . ALA A 1 101 ? -5.827 -16.617 4.083 1.00 97.88 101 ALA A C 1
ATOM 749 O O . ALA A 1 101 ? -6.245 -17.251 5.050 1.00 97.88 101 ALA A O 1
ATOM 750 N N . ARG A 1 102 ? -4.529 -16.639 3.743 1.00 97.31 102 ARG A N 1
ATOM 751 C CA . ARG A 1 102 ? -3.545 -17.477 4.454 1.00 97.31 102 ARG A CA 1
ATOM 752 C C . ARG A 1 102 ? -3.384 -17.073 5.921 1.00 97.31 102 ARG A C 1
ATOM 754 O O . ARG A 1 102 ? -3.152 -17.926 6.771 1.00 97.31 102 ARG A O 1
ATOM 761 N N . THR A 1 103 ? -3.467 -15.779 6.213 1.00 96.25 103 THR A N 1
ATOM 762 C CA . THR A 1 103 ? -3.272 -15.242 7.569 1.00 96.25 103 THR A CA 1
ATOM 763 C C . THR A 1 103 ? -4.551 -15.217 8.409 1.00 96.25 103 THR A C 1
ATOM 765 O O . THR A 1 103 ? -4.494 -14.828 9.572 1.00 96.25 103 THR A O 1
ATOM 768 N N . GLY A 1 104 ? -5.693 -15.648 7.857 1.00 96.06 104 GLY A N 1
ATOM 769 C CA . GLY A 1 104 ? -6.977 -15.655 8.564 1.00 96.06 104 GLY A CA 1
ATOM 770 C C . GLY A 1 104 ? -7.534 -14.254 8.842 1.00 96.06 104 GLY A C 1
ATOM 771 O O . GLY A 1 104 ? -8.257 -14.060 9.817 1.00 96.06 104 GLY A O 1
ATOM 772 N N . LEU A 1 105 ? -7.172 -13.266 8.018 1.00 96.69 105 LEU A N 1
ATOM 773 C CA . LEU A 1 105 ? -7.571 -11.862 8.172 1.00 96.69 105 LEU A CA 1
ATOM 774 C C . LEU A 1 105 ? -8.645 -11.412 7.173 1.00 96.69 105 LEU A C 1
ATOM 776 O O . LEU A 1 105 ? -9.145 -10.298 7.307 1.00 96.69 105 LEU A O 1
ATOM 780 N N . ALA A 1 106 ? -9.008 -12.255 6.200 1.00 97.06 106 ALA A N 1
ATOM 781 C CA . ALA A 1 106 ? -9.959 -11.912 5.138 1.00 97.06 106 ALA A CA 1
ATOM 782 C C . ALA A 1 106 ? -11.297 -11.383 5.684 1.00 97.06 106 ALA A C 1
ATOM 784 O O . ALA A 1 106 ? -11.731 -10.309 5.285 1.00 97.06 106 ALA A O 1
ATOM 785 N N . ASP A 1 107 ? -11.880 -12.054 6.681 1.00 96.06 107 ASP A N 1
ATOM 786 C CA . ASP A 1 107 ? -13.184 -11.682 7.258 1.00 96.06 107 ASP A CA 1
ATOM 787 C C . ASP A 1 107 ? -13.173 -10.356 8.042 1.00 96.06 107 ASP A C 1
ATOM 789 O O . ASP A 1 107 ? -14.215 -9.888 8.503 1.00 96.06 107 ASP A O 1
ATOM 793 N N . ARG A 1 108 ? -11.996 -9.747 8.231 1.00 96.25 108 ARG A N 1
ATOM 794 C CA . ARG A 1 108 ? -11.823 -8.472 8.944 1.00 96.25 108 ARG A CA 1
ATOM 795 C C . ARG A 1 108 ? -11.583 -7.289 8.010 1.00 96.25 108 ARG A C 1
ATOM 797 O O . ARG A 1 108 ? -11.412 -6.167 8.483 1.00 96.25 108 ARG A O 1
ATOM 804 N N . VAL A 1 109 ? -11.533 -7.535 6.704 1.00 98.06 109 VAL 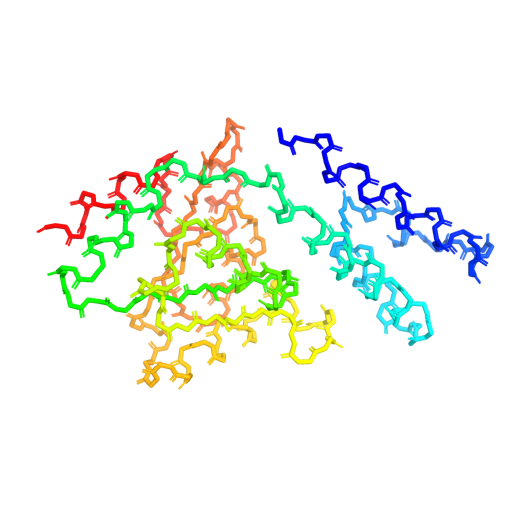A N 1
ATOM 805 C CA . VAL A 1 109 ? -11.284 -6.52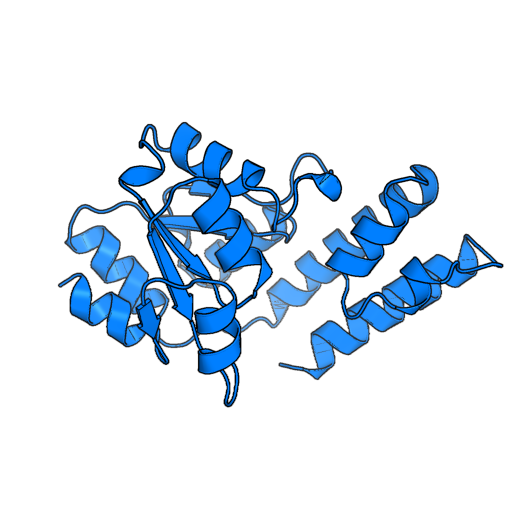8 5.674 1.00 98.06 109 VAL A CA 1
ATOM 806 C C . VAL A 1 109 ? -12.524 -6.433 4.795 1.00 98.06 109 VAL A C 1
ATOM 808 O O . VAL A 1 109 ? -12.907 -7.393 4.138 1.00 98.06 109 VAL A O 1
ATOM 811 N N . ALA A 1 110 ? -13.154 -5.263 4.783 1.00 98.12 110 ALA A N 1
ATOM 812 C CA . ALA A 1 110 ? -14.375 -5.013 4.026 1.00 98.12 110 ALA A CA 1
ATOM 813 C C . ALA A 1 110 ? -14.117 -4.840 2.521 1.00 98.12 110 ALA A C 1
ATOM 815 O O . ALA A 1 110 ? -14.995 -5.132 1.716 1.00 98.12 110 ALA A O 1
ATOM 816 N N . HIS A 1 111 ? -12.930 -4.355 2.143 1.00 98.31 111 HIS A N 1
ATOM 817 C CA . HIS A 1 111 ? -12.546 -4.146 0.746 1.00 98.31 111 HIS A CA 1
ATOM 818 C C . HIS A 1 111 ? -11.030 -4.231 0.559 1.00 98.31 111 HIS A C 1
ATOM 820 O O . HIS A 1 111 ? -10.261 -3.826 1.435 1.00 98.31 111 HIS A O 1
ATOM 826 N N . VAL A 1 112 ? -10.602 -4.721 -0.600 1.00 98.56 112 VAL A N 1
ATOM 827 C CA . VAL A 1 112 ? -9.204 -4.697 -1.035 1.00 98.56 112 VAL A CA 1
ATOM 828 C C . VAL A 1 112 ? -9.138 -3.926 -2.342 1.00 98.56 112 VAL A C 1
ATOM 830 O O . VAL A 1 112 ? -9.669 -4.377 -3.350 1.00 98.56 112 VAL A O 1
ATOM 833 N N . GLU A 1 113 ? -8.436 -2.800 -2.322 1.00 98.25 113 GLU A N 1
ATOM 834 C CA . GLU A 1 113 ? -8.035 -2.077 -3.518 1.00 98.25 113 GLU A CA 1
ATOM 835 C C . GLU A 1 113 ? -6.542 -2.315 -3.755 1.00 98.25 113 GLU A C 1
ATOM 837 O O . GLU A 1 113 ? -5.673 -1.752 -3.082 1.00 98.25 113 GLU A O 1
ATOM 842 N N . GLY A 1 114 ? -6.243 -3.216 -4.683 1.00 97.44 114 GLY A N 1
ATOM 843 C CA . GLY A 1 114 ? -4.892 -3.423 -5.184 1.00 97.44 114 GLY A CA 1
ATOM 844 C C . GLY A 1 114 ? -4.697 -2.761 -6.539 1.00 97.44 114 GLY A C 1
ATOM 845 O O . GLY A 1 114 ? -5.587 -2.113 -7.080 1.00 97.44 114 GLY A O 1
ATOM 846 N N . ARG A 1 115 ? -3.532 -2.993 -7.127 1.00 95.69 115 ARG A N 1
ATOM 847 C CA . ARG A 1 115 ? -3.215 -2.550 -8.480 1.00 95.69 115 ARG A CA 1
ATOM 848 C C . ARG A 1 115 ? -3.859 -3.477 -9.523 1.00 95.69 115 ARG A C 1
ATOM 850 O O . ARG A 1 115 ? -3.238 -4.455 -9.941 1.00 95.69 115 ARG A O 1
ATOM 857 N N . ASP A 1 116 ? -5.120 -3.205 -9.866 1.00 87.50 116 ASP A N 1
ATOM 858 C CA . ASP A 1 116 ? -5.925 -3.931 -10.864 1.00 87.50 116 ASP A CA 1
ATOM 859 C C . ASP A 1 116 ? -7.095 -3.045 -11.381 1.00 87.50 116 ASP A C 1
ATOM 861 O O . ASP A 1 116 ? -7.911 -2.621 -10.561 1.00 87.50 116 ASP A O 1
ATOM 865 N N . PRO A 1 117 ? -7.214 -2.726 -12.692 1.00 84.69 117 PRO A N 1
ATOM 866 C CA . PRO A 1 117 ? -6.357 -3.154 -13.799 1.00 84.69 117 PRO A CA 1
ATOM 867 C C . PRO A 1 117 ? -4.914 -2.640 -13.667 1.00 84.69 117 PRO A C 1
ATOM 869 O O . PRO A 1 117 ? -4.672 -1.649 -12.974 1.00 84.69 117 PRO A O 1
ATOM 872 N N . PRO A 1 118 ? -3.931 -3.292 -14.318 1.00 87.19 118 PRO A N 1
ATOM 873 C CA . PRO A 1 118 ? -2.539 -2.877 -14.215 1.00 87.19 118 PRO A CA 1
ATOM 874 C C . PRO A 1 118 ? -2.285 -1.515 -14.872 1.00 87.19 118 PRO A C 1
ATOM 876 O O . PRO A 1 118 ? -2.131 -1.420 -16.088 1.00 87.19 118 PRO A O 1
ATOM 879 N N . ASP A 1 119 ? -2.202 -0.470 -14.053 1.00 93.75 119 ASP A N 1
ATOM 880 C CA . ASP A 1 119 ? -1.746 0.857 -14.459 1.00 93.75 119 ASP A CA 1
ATOM 881 C C . ASP A 1 119 ? -0.823 1.435 -13.375 1.00 93.75 119 ASP A C 1
ATOM 883 O O . ASP A 1 119 ? -1.282 1.806 -12.287 1.00 93.75 119 ASP A O 1
ATOM 887 N N . PRO A 1 120 ? 0.495 1.512 -13.626 1.00 92.88 120 PRO A N 1
ATOM 888 C CA . PRO A 1 120 ? 1.420 2.032 -12.635 1.00 92.88 120 PRO A CA 1
ATOM 889 C C . PRO A 1 120 ? 1.254 3.531 -12.368 1.00 92.88 120 PRO A C 1
ATOM 891 O O . PRO A 1 120 ? 1.663 3.994 -11.307 1.00 92.88 120 PRO A O 1
ATOM 894 N N . THR A 1 121 ? 0.645 4.293 -13.279 1.00 95.31 121 THR A N 1
ATOM 895 C CA . THR A 1 121 ? 0.420 5.737 -13.091 1.00 95.31 121 THR A CA 1
ATOM 896 C C . THR A 1 121 ? -0.671 6.029 -12.057 1.00 95.31 121 THR A C 1
ATOM 898 O O . THR A 1 121 ? -0.724 7.123 -11.496 1.00 95.31 121 THR A O 1
ATOM 901 N N . LEU A 1 122 ? -1.504 5.030 -11.748 1.00 96.50 122 LEU A N 1
ATOM 902 C CA . LEU A 1 122 ? -2.564 5.099 -10.741 1.00 96.50 122 LEU A CA 1
ATOM 903 C C . LEU A 1 122 ? -2.125 4.594 -9.359 1.00 96.50 122 LEU A C 1
ATOM 905 O O . LEU A 1 122 ? -2.901 4.660 -8.406 1.00 96.50 122 LEU A O 1
ATOM 909 N N . MET A 1 123 ? -0.884 4.120 -9.222 1.00 97.38 123 MET A N 1
ATOM 910 C CA . MET A 1 123 ? -0.296 3.782 -7.927 1.00 97.38 123 MET A CA 1
ATOM 911 C C . MET A 1 123 ? -0.124 5.017 -7.043 1.00 97.38 123 MET A C 1
ATOM 913 O O . MET A 1 123 ? 0.114 6.123 -7.528 1.00 97.38 123 MET A O 1
ATOM 917 N N . LYS A 1 124 ? -0.123 4.808 -5.722 1.00 97.62 124 LYS A N 1
ATOM 918 C CA . LYS A 1 124 ? 0.315 5.824 -4.753 1.00 97.62 124 LYS A CA 1
ATOM 919 C C . LYS A 1 124 ? 1.700 6.340 -5.179 1.00 97.62 124 LYS A C 1
ATOM 921 O O . LYS A 1 124 ? 2.581 5.497 -5.396 1.00 97.62 124 LYS A O 1
ATOM 926 N N . PRO A 1 125 ? 1.902 7.666 -5.315 1.00 97.44 125 PRO A N 1
ATOM 927 C CA . PRO A 1 125 ? 1.178 8.745 -4.627 1.00 97.44 125 PRO A CA 1
ATOM 928 C C . PRO A 1 125 ? -0.114 9.260 -5.287 1.00 97.44 125 PRO A C 1
ATOM 930 O O . PRO A 1 125 ? -0.733 10.178 -4.757 1.00 97.44 125 PRO A O 1
ATOM 933 N N . SER A 1 126 ? -0.563 8.688 -6.408 1.00 97.81 126 SER A N 1
ATOM 934 C CA . SER A 1 126 ? -1.904 8.978 -6.929 1.00 97.81 126 SER A CA 1
ATOM 935 C C . SER A 1 126 ? -2.983 8.658 -5.876 1.00 97.81 126 SER A C 1
ATOM 937 O O . SER A 1 126 ? -2.898 7.611 -5.222 1.00 97.81 126 SER A O 1
ATOM 939 N N . PRO A 1 127 ? -4.023 9.501 -5.709 1.00 98.12 127 PRO A N 1
ATOM 940 C CA . PRO A 1 127 ? -5.120 9.233 -4.776 1.00 98.12 127 PRO A CA 1
ATOM 941 C C . PRO A 1 127 ? -6.076 8.136 -5.273 1.00 98.12 127 PRO A C 1
ATOM 943 O O . PRO A 1 127 ? -6.937 7.688 -4.517 1.00 98.12 127 PRO A O 1
ATOM 946 N N . HIS A 1 128 ? -5.923 7.684 -6.524 1.00 98.12 128 HIS A N 1
ATOM 947 C CA . HIS A 1 128 ? -6.879 6.833 -7.234 1.00 98.12 128 HIS A CA 1
ATOM 948 C C . HIS A 1 128 ? -7.326 5.596 -6.443 1.00 98.12 128 HIS A C 1
ATOM 950 O O . HIS A 1 128 ? -8.523 5.356 -6.291 1.00 98.12 128 HIS A O 1
ATOM 956 N N . LEU A 1 129 ? -6.378 4.829 -5.893 1.00 98.38 129 LEU A N 1
ATOM 957 C CA . LEU A 1 129 ? -6.709 3.606 -5.153 1.00 98.38 129 LEU A CA 1
ATOM 958 C C . LEU A 1 129 ? -7.457 3.912 -3.840 1.00 98.38 129 LEU A C 1
ATOM 960 O O . LEU A 1 129 ? -8.339 3.166 -3.422 1.00 98.38 129 LEU A O 1
ATOM 964 N N . ILE A 1 130 ? -7.158 5.038 -3.187 1.00 98.56 130 ILE A N 1
ATOM 965 C CA . ILE A 1 130 ? -7.878 5.450 -1.975 1.00 98.56 130 ILE A CA 1
ATOM 966 C C . ILE A 1 130 ? -9.312 5.844 -2.337 1.00 98.56 130 ILE A C 1
ATOM 968 O O . ILE A 1 130 ? -10.253 5.396 -1.688 1.00 98.56 130 ILE A O 1
ATOM 972 N N . GLU A 1 131 ? -9.489 6.632 -3.398 1.00 98.38 131 GLU A N 1
ATOM 973 C CA . GLU A 1 131 ? -10.805 7.065 -3.878 1.00 98.38 131 G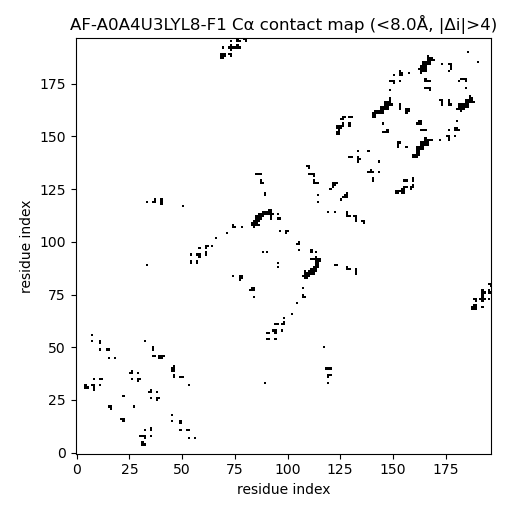LU A CA 1
ATOM 974 C C . GLU A 1 131 ? -11.685 5.896 -4.330 1.00 98.38 131 GLU A C 1
ATOM 976 O O . GLU A 1 131 ? -12.892 5.898 -4.087 1.00 98.38 131 GLU A O 1
ATOM 981 N N . ASN A 1 132 ? -11.105 4.886 -4.981 1.00 98.19 132 ASN A N 1
ATOM 982 C CA . ASN A 1 132 ? -11.841 3.682 -5.352 1.00 98.19 132 ASN A CA 1
ATOM 983 C C . ASN A 1 132 ? -12.259 2.880 -4.118 1.00 98.19 132 ASN A C 1
ATOM 985 O O . ASN A 1 132 ? -13.420 2.481 -4.028 1.00 98.19 132 ASN A O 1
ATOM 989 N N . ALA A 1 133 ? -11.360 2.704 -3.145 1.00 98.44 133 ALA A N 1
ATOM 990 C CA . ALA A 1 133 ? -11.670 1.981 -1.918 1.00 98.44 133 ALA A CA 1
ATOM 991 C C . ALA A 1 133 ? -12.796 2.655 -1.119 1.00 98.44 133 ALA A C 1
ATOM 993 O O . ALA A 1 133 ? -13.737 1.989 -0.684 1.00 98.44 133 ALA A O 1
ATOM 994 N N . THR A 1 134 ? -12.748 3.979 -0.947 1.00 98.31 134 THR A N 1
ATOM 995 C CA . THR A 1 134 ? -13.794 4.713 -0.216 1.00 98.31 134 THR A CA 1
ATOM 996 C C . THR A 1 134 ? -15.119 4.708 -0.975 1.00 98.31 134 THR A C 1
ATOM 998 O O . THR A 1 134 ? -16.170 4.497 -0.365 1.00 98.31 134 THR A O 1
ATOM 1001 N N . ARG A 1 135 ? -15.083 4.821 -2.310 1.00 98.19 135 ARG A N 1
ATOM 1002 C CA . ARG A 1 135 ? -16.266 4.680 -3.172 1.00 98.19 135 ARG A CA 1
ATOM 1003 C C . ARG A 1 135 ? -16.896 3.292 -3.065 1.00 98.19 135 ARG A C 1
ATOM 1005 O O . ARG A 1 135 ? -18.116 3.210 -2.943 1.00 98.19 135 ARG A O 1
ATOM 1012 N N . ALA A 1 136 ? -16.097 2.225 -3.072 1.00 98.00 136 ALA A N 1
ATOM 1013 C CA . ALA A 1 136 ? -16.576 0.850 -2.917 1.00 98.00 136 ALA A CA 1
ATOM 1014 C C . ALA A 1 136 ? -17.270 0.629 -1.563 1.00 98.00 136 ALA A C 1
ATOM 1016 O O . ALA A 1 136 ? -18.259 -0.096 -1.482 1.00 98.00 136 ALA A O 1
ATOM 1017 N N . LEU A 1 137 ? -16.798 1.310 -0.515 1.00 97.75 137 LEU A N 1
ATOM 1018 C CA . LEU A 1 137 ? -17.407 1.285 0.816 1.00 97.75 137 LEU A CA 1
ATOM 1019 C C . LEU A 1 137 ? -18.570 2.276 0.998 1.00 97.75 137 LEU A C 1
ATOM 1021 O O . LEU A 1 137 ? -19.204 2.274 2.052 1.00 97.75 137 LEU A O 1
ATOM 1025 N N . GLY A 1 138 ? -18.855 3.136 0.015 1.00 97.94 138 GLY A N 1
ATOM 1026 C CA . GLY A 1 138 ? -19.880 4.177 0.130 1.00 97.94 138 GLY A CA 1
ATOM 1027 C C . GLY A 1 138 ? -19.555 5.254 1.172 1.00 97.94 138 GLY A C 1
ATOM 1028 O O . GLY A 1 138 ? -20.469 5.858 1.735 1.00 97.94 138 GLY A O 1
ATOM 1029 N N . LEU A 1 139 ? -18.269 5.486 1.451 1.00 97.31 139 LEU A N 1
ATOM 1030 C CA . LEU A 1 139 ? -17.800 6.449 2.446 1.00 97.31 139 LEU A CA 1
ATOM 1031 C C . LEU A 1 139 ? -17.168 7.675 1.772 1.00 97.31 139 LEU A C 1
ATOM 1033 O O . LEU A 1 139 ? -16.436 7.532 0.793 1.00 97.31 139 LEU A O 1
ATOM 1037 N N . PRO A 1 140 ? -17.388 8.894 2.295 1.00 97.56 140 PRO A N 1
ATOM 1038 C CA . PRO A 1 140 ? -16.640 10.057 1.843 1.00 97.56 140 PRO A CA 1
ATOM 1039 C C . PRO A 1 140 ? -15.195 9.969 2.351 1.00 97.56 140 PRO A C 1
ATOM 1041 O O . PRO A 1 140 ? -14.965 9.751 3.542 1.00 97.56 140 PRO A O 1
ATOM 1044 N N . THR A 1 141 ? -14.216 10.186 1.469 1.00 97.81 141 THR A N 1
ATOM 1045 C CA . THR A 1 141 ? -12.788 10.122 1.829 1.00 97.81 141 THR A CA 1
ATOM 1046 C C . THR A 1 141 ? -12.404 11.011 3.024 1.00 97.81 141 THR A C 1
ATOM 1048 O O . THR A 1 141 ? -11.684 10.518 3.889 1.00 97.81 141 THR A O 1
ATOM 1051 N N . PRO A 1 142 ? -12.947 12.238 3.190 1.00 97.25 142 PRO A N 1
ATOM 1052 C CA . PRO A 1 142 ? -12.685 13.054 4.382 1.00 97.25 142 PRO A CA 1
ATOM 1053 C C . PRO A 1 142 ? -13.187 12.482 5.715 1.00 97.25 142 PRO A C 1
ATOM 1055 O O . PRO A 1 142 ? -12.792 12.967 6.770 1.00 97.25 142 PRO A O 1
ATOM 1058 N N . ALA A 1 143 ? -14.059 11.470 5.700 1.00 96.31 143 ALA A N 1
ATOM 1059 C CA . ALA A 1 143 ? -14.473 10.747 6.905 1.00 96.31 143 ALA A CA 1
ATOM 1060 C C . ALA A 1 143 ? -13.610 9.500 7.179 1.00 96.31 143 ALA A C 1
ATOM 1062 O O . ALA A 1 143 ? -13.902 8.741 8.105 1.00 96.31 143 ALA A O 1
ATOM 1063 N N . CYS A 1 144 ? -12.579 9.262 6.366 1.00 97.88 144 CYS A N 1
ATOM 1064 C CA . CYS A 1 144 ? -11.701 8.105 6.457 1.00 97.88 144 CYS A CA 1
ATOM 1065 C C . CYS A 1 144 ? -10.321 8.505 6.991 1.00 97.88 144 CYS A C 1
ATOM 1067 O O . CYS A 1 144 ? -9.838 9.616 6.772 1.00 97.88 144 CYS A O 1
ATOM 1069 N N . ILE A 1 145 ? -9.671 7.553 7.661 1.00 98.12 145 ILE A N 1
ATOM 1070 C CA . ILE A 1 145 ? -8.271 7.655 8.073 1.00 98.12 145 ILE A CA 1
ATOM 1071 C C . ILE A 1 145 ? -7.459 6.713 7.190 1.00 98.12 145 ILE A C 1
ATOM 1073 O O . ILE A 1 145 ? -7.791 5.531 7.080 1.00 98.12 145 ILE A O 1
ATOM 1077 N N . PHE A 1 146 ? -6.395 7.226 6.580 1.00 98.62 146 PHE A N 1
ATOM 1078 C CA . PHE A 1 146 ? -5.458 6.444 5.790 1.00 98.62 146 PHE A CA 1
ATOM 1079 C C . PHE A 1 146 ? -4.164 6.205 6.572 1.00 98.62 146 PHE A C 1
ATOM 1081 O O . PHE A 1 146 ? -3.481 7.150 6.960 1.00 98.62 146 PHE A O 1
ATOM 1088 N N . ILE A 1 147 ? -3.838 4.934 6.818 1.00 98.62 147 ILE A N 1
ATOM 1089 C CA . ILE A 1 147 ? -2.646 4.523 7.570 1.00 98.62 147 ILE A CA 1
ATOM 1090 C C . ILE A 1 147 ? -1.640 3.918 6.592 1.00 98.62 147 ILE A C 1
ATOM 1092 O O . ILE A 1 147 ? -1.964 2.950 5.904 1.00 98.62 147 ILE A O 1
ATOM 1096 N N . GLY A 1 148 ? -0.423 4.459 6.546 1.00 97.94 148 GLY A N 1
ATOM 1097 C CA . GLY A 1 148 ? 0.620 4.001 5.627 1.00 97.94 148 GLY A CA 1
ATOM 1098 C C . GLY A 1 148 ? 2.026 4.225 6.164 1.00 97.94 148 GLY A C 1
ATOM 1099 O O . GLY A 1 148 ? 2.226 4.994 7.100 1.00 97.94 148 GLY A O 1
ATOM 1100 N N . ASP A 1 149 ? 3.006 3.520 5.604 1.00 96.94 149 ASP A N 1
ATOM 1101 C CA . ASP A 1 149 ? 4.392 3.531 6.085 1.00 96.94 149 ASP A CA 1
ATOM 1102 C C . ASP A 1 149 ? 5.380 4.145 5.083 1.00 96.94 149 ASP A C 1
ATOM 1104 O O . ASP A 1 149 ? 6.581 4.208 5.370 1.00 96.94 149 ASP A O 1
ATOM 1108 N N . GLN A 1 150 ? 4.897 4.593 3.924 1.00 95.94 150 GLN A N 1
ATOM 1109 C CA . GLN A 1 150 ? 5.682 5.242 2.878 1.00 95.94 150 GLN A CA 1
ATOM 1110 C C . GLN A 1 150 ? 5.326 6.724 2.738 1.00 95.94 150 GLN A C 1
ATOM 1112 O O . GLN A 1 150 ? 4.215 7.154 3.037 1.00 95.94 150 GLN A O 1
ATOM 1117 N N . ILE A 1 151 ? 6.260 7.505 2.193 1.00 96.81 151 ILE A N 1
ATOM 1118 C CA . ILE A 1 151 ? 6.009 8.903 1.802 1.00 96.81 151 ILE A CA 1
ATOM 1119 C C . ILE A 1 151 ? 4.847 8.979 0.801 1.00 96.81 151 ILE A C 1
ATOM 1121 O O . ILE A 1 151 ? 3.944 9.794 0.973 1.00 96.81 151 ILE A O 1
ATOM 1125 N N . SER A 1 152 ? 4.813 8.064 -0.173 1.00 96.88 152 SER A N 1
ATOM 1126 C CA . SER A 1 152 ? 3.745 7.998 -1.173 1.00 96.88 152 SER A CA 1
ATOM 1127 C C . SER A 1 152 ? 2.367 7.707 -0.574 1.00 96.88 152 SER A C 1
ATOM 1129 O O . SER A 1 152 ? 1.361 8.099 -1.159 1.00 96.88 152 SER A O 1
ATOM 1131 N N . ASP A 1 153 ? 2.295 7.062 0.597 1.00 98.38 153 ASP A N 1
ATOM 1132 C CA . ASP A 1 153 ? 1.030 6.882 1.308 1.00 98.38 153 ASP A CA 1
ATOM 1133 C C . ASP A 1 153 ? 0.505 8.211 1.855 1.00 98.38 153 ASP A C 1
ATOM 1135 O O . ASP A 1 153 ? -0.687 8.497 1.749 1.00 98.38 153 ASP A O 1
ATOM 1139 N N . MET A 1 154 ? 1.390 9.026 2.433 1.00 98.50 154 MET A N 1
ATOM 1140 C CA . MET A 1 154 ? 1.018 10.328 2.992 1.00 98.50 154 MET A CA 1
ATOM 1141 C C . MET A 1 154 ? 0.591 11.283 1.880 1.00 98.50 154 MET A C 1
ATOM 1143 O O . MET A 1 154 ? -0.442 11.939 1.993 1.00 98.50 154 MET A O 1
ATOM 1147 N N . GLU A 1 155 ? 1.331 11.305 0.772 1.00 98.31 155 GLU A N 1
ATOM 1148 C CA . GLU A 1 155 ? 0.977 12.086 -0.415 1.00 98.31 155 GLU A CA 1
ATOM 1149 C C . GLU A 1 155 ? -0.391 11.666 -0.971 1.00 98.31 155 GLU A C 1
ATOM 1151 O O . GLU A 1 155 ? -1.271 12.514 -1.120 1.00 98.31 155 GLU A O 1
ATOM 1156 N N . ALA A 1 156 ? -0.618 10.362 -1.177 1.00 98.44 156 ALA A N 1
ATOM 1157 C CA . ALA A 1 156 ? -1.892 9.854 -1.685 1.00 98.44 156 ALA A CA 1
ATOM 1158 C C . ALA A 1 156 ? -3.063 10.166 -0.745 1.00 98.44 156 ALA A C 1
ATOM 1160 O O . ALA A 1 156 ? -4.101 10.651 -1.196 1.00 98.44 156 ALA A O 1
ATOM 1161 N N . GLY A 1 157 ? -2.906 9.912 0.559 1.00 98.38 157 GLY A N 1
ATOM 1162 C CA . GLY A 1 157 ? -3.952 10.153 1.554 1.00 98.38 157 GLY A CA 1
ATOM 1163 C C . GLY A 1 157 ? -4.360 11.621 1.614 1.00 98.38 157 GLY A C 1
ATOM 1164 O O . GLY A 1 157 ? -5.551 11.934 1.567 1.00 98.38 157 GLY A O 1
ATOM 1165 N N . ARG A 1 158 ? -3.375 12.525 1.613 1.00 98.00 158 ARG A N 1
ATOM 1166 C CA . ARG A 1 158 ? -3.614 13.971 1.590 1.00 98.00 158 ARG A CA 1
ATOM 1167 C C . ARG A 1 158 ? -4.274 14.424 0.296 1.00 98.00 158 ARG A C 1
ATOM 1169 O O . ARG A 1 158 ? -5.241 15.179 0.351 1.00 98.00 158 ARG A O 1
ATOM 1176 N N . SER A 1 159 ? -3.786 13.963 -0.855 1.00 98.12 159 SER A N 1
ATOM 1177 C CA . SER A 1 159 ? -4.379 14.286 -2.157 1.00 98.12 159 SER A CA 1
ATOM 1178 C C . SER A 1 159 ? -5.818 13.783 -2.281 1.00 98.12 159 SER A C 1
ATOM 1180 O O . SER A 1 159 ? -6.638 14.464 -2.888 1.00 98.12 159 SER A O 1
ATOM 1182 N N . ALA A 1 160 ? -6.142 12.646 -1.659 1.00 98.19 160 ALA A N 1
ATOM 1183 C CA . ALA A 1 160 ? -7.498 12.105 -1.605 1.00 98.19 160 ALA A CA 1
ATOM 1184 C C . ALA A 1 160 ? -8.400 12.825 -0.575 1.00 98.19 160 ALA A C 1
ATOM 1186 O O . ALA A 1 160 ? -9.615 12.621 -0.558 1.00 98.19 160 ALA A O 1
ATOM 1187 N N . GLY A 1 161 ? -7.823 13.661 0.297 1.00 97.94 161 GLY A N 1
ATOM 1188 C CA . GLY A 1 161 ? -8.532 14.393 1.346 1.00 97.94 161 GLY A CA 1
ATOM 1189 C C . GLY A 1 161 ? -8.828 13.582 2.610 1.00 97.94 161 GLY A C 1
ATOM 1190 O O . GLY A 1 161 ? -9.698 13.985 3.377 1.00 97.94 161 GLY A O 1
ATOM 1191 N N . ALA A 1 162 ? -8.149 12.451 2.827 1.00 98.31 162 ALA A N 1
ATOM 1192 C CA . ALA A 1 162 ? -8.234 11.677 4.067 1.00 98.31 162 ALA A CA 1
ATOM 1193 C C . ALA A 1 162 ? -7.316 12.268 5.149 1.00 98.31 162 ALA A C 1
ATOM 1195 O O . ALA A 1 162 ? -6.266 12.831 4.836 1.00 98.31 162 ALA A O 1
ATOM 1196 N N . SER A 1 163 ? -7.660 12.064 6.424 1.00 98.38 163 SER A N 1
ATOM 1197 C CA . SER A 1 163 ? -6.676 12.220 7.504 1.00 98.38 163 SER A CA 1
ATOM 1198 C C . SER A 1 163 ? -5.651 11.093 7.423 1.00 98.38 163 SER A C 1
ATOM 1200 O O . SER A 1 163 ? -5.999 9.944 7.148 1.00 98.38 163 SER A O 1
ATOM 1202 N N . THR A 1 164 ? -4.387 11.399 7.677 1.00 98.62 164 THR A N 1
ATOM 1203 C CA . THR A 1 164 ? -3.261 10.490 7.459 1.00 98.62 164 THR A CA 1
ATOM 1204 C C . THR A 1 164 ? -2.561 10.122 8.759 1.00 98.62 164 THR A C 1
ATOM 1206 O O . THR A 1 164 ? -2.282 10.964 9.609 1.00 98.62 164 THR A O 1
ATOM 1209 N N . VAL A 1 165 ? -2.248 8.837 8.911 1.00 98.75 165 VAL A N 1
ATOM 1210 C CA . VAL A 1 165 ? -1.445 8.319 10.020 1.00 98.75 165 VAL A CA 1
ATOM 1211 C C . VAL A 1 165 ? -0.209 7.639 9.449 1.00 98.75 165 VAL A C 1
ATOM 1213 O O . VAL A 1 165 ? -0.302 6.625 8.754 1.00 98.75 165 VAL A O 1
ATOM 1216 N N . GLY A 1 166 ? 0.959 8.192 9.755 1.00 98.50 166 GLY A N 1
ATOM 1217 C CA . GLY A 1 166 ? 2.243 7.623 9.379 1.00 98.50 166 GLY A CA 1
ATOM 1218 C C . GLY A 1 166 ? 2.651 6.508 10.338 1.00 98.50 166 GLY A C 1
ATOM 1219 O O . GLY A 1 166 ? 2.894 6.753 11.518 1.00 98.50 166 GLY A O 1
ATOM 1220 N N . TYR A 1 167 ? 2.779 5.284 9.832 1.00 98.44 167 TYR A N 1
ATOM 1221 C CA . TYR A 1 167 ? 3.306 4.147 10.580 1.00 98.44 167 TYR A CA 1
ATOM 1222 C C . TYR A 1 167 ? 4.837 4.098 10.475 1.00 98.44 167 TYR A C 1
ATOM 1224 O O . TYR A 1 167 ? 5.414 3.542 9.535 1.00 98.44 167 TYR A O 1
ATOM 1232 N N . ALA A 1 168 ? 5.519 4.676 11.462 1.00 97.19 168 ALA A N 1
ATOM 1233 C CA . ALA A 1 168 ? 6.972 4.733 11.566 1.00 97.19 168 ALA A CA 1
ATOM 1234 C C . ALA A 1 168 ? 7.566 3.393 12.039 1.00 97.19 168 ALA A C 1
ATOM 1236 O O . ALA A 1 168 ? 8.206 3.287 13.078 1.00 97.19 168 ALA A O 1
ATOM 1237 N N . ASN A 1 169 ? 7.398 2.347 11.230 1.00 91.94 169 ASN A N 1
ATOM 1238 C CA . ASN A 1 169 ? 7.783 0.970 11.560 1.00 91.94 169 ASN A CA 1
ATOM 1239 C C . ASN A 1 169 ? 9.299 0.696 11.643 1.00 91.94 169 ASN A C 1
ATOM 1241 O O . ASN A 1 169 ? 9.709 -0.456 11.806 1.00 91.94 169 ASN A O 1
ATOM 1245 N N . LYS A 1 170 ? 10.141 1.725 11.478 1.00 89.75 170 LYS A N 1
ATOM 1246 C CA . LYS A 1 170 ? 11.608 1.658 11.527 1.00 89.75 170 LYS A CA 1
ATOM 1247 C C . LYS A 1 170 ? 12.194 2.984 12.032 1.00 89.75 170 LYS A C 1
ATOM 1249 O O . LYS A 1 170 ? 11.615 4.036 11.748 1.00 89.75 170 LYS A O 1
ATOM 1254 N N . PRO A 1 171 ? 13.380 2.963 12.673 1.00 88.19 171 PRO A N 1
ATOM 1255 C CA . PRO A 1 171 ? 14.093 4.182 13.049 1.00 88.19 171 PRO A CA 1
ATOM 1256 C C . PRO A 1 171 ? 14.275 5.137 11.863 1.00 88.19 171 PRO A C 1
ATOM 1258 O O . PRO A 1 171 ? 14.593 4.704 10.755 1.00 88.19 171 PRO A O 1
ATOM 1261 N N . GLY A 1 172 ? 14.067 6.433 12.100 1.00 86.56 172 GLY A N 1
ATOM 1262 C CA . GLY A 1 172 ? 14.216 7.489 11.092 1.00 86.56 172 GLY A CA 1
ATOM 1263 C C . GLY A 1 172 ? 13.019 7.684 10.153 1.00 86.56 172 GLY A C 1
ATOM 1264 O O . GLY A 1 172 ? 13.029 8.628 9.368 1.00 86.56 172 GLY A O 1
ATOM 1265 N N . LYS A 1 173 ? 11.968 6.849 10.225 1.00 93.31 173 LYS A N 1
ATOM 1266 C CA . LYS A 1 173 ? 10.756 7.056 9.411 1.00 93.31 173 LYS A CA 1
ATOM 1267 C C . LYS A 1 173 ? 9.840 8.163 9.925 1.00 93.31 173 LYS A C 1
ATOM 1269 O O . LYS A 1 173 ? 9.173 8.787 9.108 1.00 93.31 173 LYS A O 1
ATOM 1274 N N . ALA A 1 174 ? 9.803 8.406 11.236 1.00 95.94 174 ALA A N 1
ATOM 1275 C CA . ALA A 1 174 ? 8.897 9.386 11.838 1.00 95.94 174 ALA A CA 1
ATOM 1276 C C . ALA A 1 174 ? 9.058 10.783 11.211 1.00 95.94 174 ALA A C 1
ATOM 1278 O O . ALA A 1 174 ? 8.082 11.351 10.727 1.00 95.94 174 ALA A O 1
ATOM 1279 N N . ASP A 1 175 ? 10.294 11.283 11.118 1.00 96.44 175 ASP A N 1
ATOM 1280 C CA . ASP A 1 175 ? 10.584 12.605 10.544 1.00 96.44 175 ASP A CA 1
ATOM 1281 C C . ASP A 1 175 ? 10.227 12.687 9.054 1.00 96.44 175 ASP A C 1
ATOM 1283 O O . ASP A 1 175 ? 9.667 13.684 8.596 1.00 96.44 175 ASP A O 1
ATOM 1287 N N . ALA A 1 176 ? 10.511 11.626 8.292 1.00 95.88 176 ALA A N 1
ATOM 1288 C CA . ALA A 1 176 ? 10.201 11.566 6.866 1.00 95.88 176 ALA A CA 1
ATOM 1289 C C . ALA A 1 176 ? 8.684 11.561 6.609 1.00 95.88 176 ALA A C 1
ATOM 1291 O O . ALA A 1 176 ? 8.203 12.298 5.751 1.00 95.88 176 ALA A O 1
ATOM 1292 N N . LEU A 1 177 ? 7.926 10.772 7.377 1.00 98.12 177 LEU A N 1
ATOM 1293 C CA . LEU A 1 177 ? 6.465 10.706 7.276 1.00 98.12 177 LEU A CA 1
ATOM 1294 C C . LEU A 1 177 ? 5.806 12.009 7.749 1.00 98.12 177 LEU A C 1
ATOM 1296 O O . LEU A 1 177 ? 4.881 12.494 7.104 1.00 98.12 177 LEU A O 1
ATOM 1300 N N . SER A 1 178 ? 6.328 12.618 8.816 1.00 97.25 178 SER A N 1
ATOM 1301 C CA . SER A 1 178 ? 5.891 13.936 9.290 1.00 97.25 178 SER A CA 1
ATOM 1302 C C . SER A 1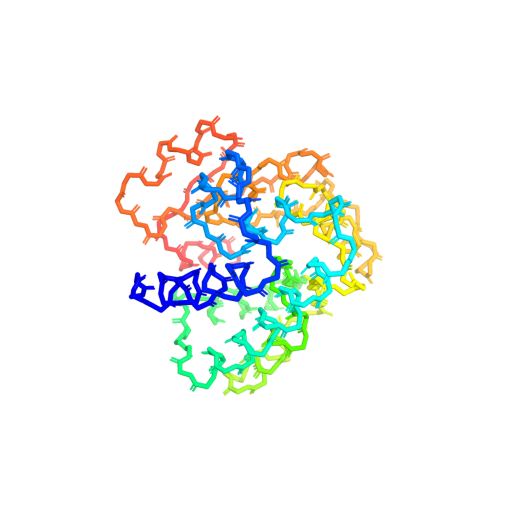 178 ? 6.129 15.018 8.230 1.00 97.25 178 SER A C 1
ATOM 1304 O O . SER A 1 178 ? 5.223 15.778 7.896 1.00 97.25 178 SER A O 1
ATOM 1306 N N . THR A 1 179 ? 7.305 15.021 7.592 1.00 97.06 179 THR A N 1
ATOM 1307 C CA . THR A 1 179 ? 7.633 15.951 6.493 1.00 97.06 179 THR A CA 1
ATOM 1308 C C . THR A 1 179 ? 6.730 15.746 5.270 1.00 97.06 179 THR A C 1
ATOM 1310 O O . THR A 1 179 ? 6.336 16.717 4.625 1.00 97.06 179 THR A O 1
ATOM 1313 N N . ALA A 1 180 ? 6.350 14.499 4.972 1.00 96.31 180 ALA A N 1
ATOM 1314 C CA . ALA A 1 180 ? 5.374 14.172 3.929 1.00 96.31 180 ALA A CA 1
ATOM 1315 C C . ALA A 1 180 ? 3.930 14.596 4.293 1.00 96.31 180 ALA A C 1
ATOM 1317 O O . ALA A 1 180 ? 3.045 14.646 3.434 1.00 96.31 180 ALA A O 1
ATOM 1318 N N . GLY A 1 181 ? 3.700 14.991 5.547 1.00 95.94 181 GLY A N 1
ATOM 1319 C CA . GLY A 1 181 ? 2.455 15.567 6.047 1.00 95.94 181 GLY A CA 1
ATOM 1320 C C . GLY A 1 181 ? 1.517 14.582 6.725 1.00 95.94 181 GLY A C 1
ATOM 1321 O O . GLY A 1 181 ? 0.311 14.784 6.645 1.00 95.94 181 GLY A O 1
ATOM 1322 N N . ALA A 1 182 ? 2.051 13.543 7.370 1.00 98.12 182 ALA A N 1
ATOM 1323 C CA . ALA A 1 182 ? 1.273 12.735 8.302 1.00 98.12 182 ALA A CA 1
ATOM 1324 C C . ALA A 1 182 ? 0.639 13.622 9.393 1.00 98.12 182 ALA A C 1
ATOM 1326 O O . ALA A 1 182 ? 1.350 14.395 10.037 1.00 98.12 182 ALA A O 1
ATOM 1327 N N . ASP A 1 183 ? -0.665 13.480 9.646 1.00 98.38 183 ASP A N 1
ATOM 1328 C CA . ASP A 1 183 ? -1.343 14.207 10.731 1.00 98.38 183 ASP A CA 1
ATOM 1329 C C . ASP A 1 183 ? -0.958 13.646 12.109 1.00 98.38 183 ASP A C 1
ATOM 1331 O O . ASP A 1 183 ? -0.854 14.375 13.096 1.00 98.38 183 ASP A O 1
ATOM 1335 N N . VAL A 1 184 ? -0.733 12.331 12.172 1.00 98.19 184 VAL A N 1
ATOM 1336 C CA . VAL A 1 184 ? -0.293 11.606 13.369 1.00 98.19 184 VAL A CA 1
ATOM 1337 C C . VAL A 1 184 ? 0.784 10.597 12.983 1.00 98.19 184 VAL A C 1
ATOM 1339 O O . VAL A 1 184 ? 0.716 9.981 11.921 1.00 98.19 184 VAL A O 1
ATOM 1342 N N . ILE A 1 185 ? 1.763 10.391 13.863 1.00 98.44 185 ILE A N 1
ATOM 1343 C CA . ILE A 1 185 ? 2.753 9.319 13.744 1.00 98.44 185 ILE A CA 1
ATOM 1344 C C . ILE A 1 185 ? 2.485 8.270 14.819 1.00 98.44 185 ILE A C 1
ATOM 1346 O O . ILE A 1 185 ? 2.273 8.618 15.978 1.00 98.44 185 ILE A O 1
ATOM 1350 N N . ILE A 1 186 ? 2.534 7.000 14.425 1.00 98.12 186 ILE A N 1
ATOM 1351 C CA . ILE A 1 186 ? 2.527 5.846 15.330 1.00 98.12 186 ILE A CA 1
ATOM 1352 C C . ILE A 1 186 ? 3.761 4.987 15.062 1.00 98.12 186 ILE A C 1
ATOM 1354 O O . ILE A 1 186 ? 4.222 4.881 13.923 1.00 98.12 186 ILE A O 1
ATOM 1358 N N . GLU A 1 187 ? 4.274 4.323 16.088 1.00 96.75 187 GLU A N 1
ATOM 1359 C CA . GLU A 1 187 ? 5.405 3.393 15.971 1.00 96.75 187 GLU A CA 1
ATOM 1360 C C . GLU A 1 187 ? 4.946 1.933 16.044 1.00 96.75 187 GLU A C 1
ATOM 1362 O O . GLU A 1 187 ? 5.663 1.020 15.626 1.00 96.75 187 GLU A O 1
ATOM 1367 N N . SER A 1 188 ? 3.717 1.700 16.513 1.00 96.75 188 SER A N 1
ATOM 1368 C CA . SER A 1 188 ? 3.104 0.381 16.606 1.00 96.75 188 SER A CA 1
ATOM 1369 C C . SER A 1 188 ? 1.639 0.390 16.178 1.00 96.75 188 SER A C 1
ATOM 1371 O O . SER A 1 188 ? 0.840 1.212 16.621 1.00 96.75 188 SER A O 1
ATOM 1373 N N . MET A 1 189 ? 1.229 -0.628 15.414 1.00 97.38 189 MET A N 1
ATOM 1374 C CA . MET A 1 189 ? -0.190 -0.848 15.106 1.00 97.38 189 MET A CA 1
ATOM 1375 C C . MET A 1 189 ? -1.028 -1.098 16.369 1.00 97.38 189 MET A C 1
ATOM 1377 O O . MET A 1 189 ? -2.227 -0.847 16.374 1.00 97.38 189 MET A O 1
ATOM 1381 N N . THR A 1 190 ? -0.427 -1.520 17.485 1.00 96.94 190 THR A N 1
ATOM 1382 C CA . THR A 1 190 ? -1.165 -1.646 18.754 1.00 96.94 190 THR A CA 1
ATOM 1383 C C . THR A 1 190 ? -1.731 -0.314 19.253 1.00 96.94 190 THR A C 1
ATOM 1385 O O . THR A 1 190 ? -2.720 -0.327 19.981 1.00 96.94 190 THR A O 1
ATOM 1388 N N . GLU A 1 191 ? -1.147 0.822 18.862 1.00 97.88 191 GLU A N 1
ATOM 1389 C CA . GLU A 1 191 ? -1.674 2.157 19.176 1.00 97.88 191 GLU A CA 1
ATOM 1390 C C . GLU A 1 191 ? -3.015 2.403 18.472 1.00 97.88 191 GLU A C 1
ATOM 1392 O O . GLU A 1 191 ? -3.949 2.916 19.085 1.00 97.88 191 GLU A O 1
ATOM 1397 N N . VAL A 1 192 ? -3.159 1.931 17.227 1.00 96.88 192 VAL A N 1
ATOM 1398 C CA . VAL A 1 192 ? -4.433 1.962 16.486 1.00 96.88 192 VAL A CA 1
ATOM 1399 C C . VAL A 1 192 ? -5.474 1.113 17.203 1.00 96.88 192 VAL A C 1
ATOM 1401 O O . VAL A 1 192 ? -6.587 1.568 17.454 1.00 96.88 192 VAL A O 1
ATOM 1404 N N . ALA A 1 193 ? -5.106 -0.111 17.589 1.00 95.31 193 ALA A N 1
ATOM 1405 C CA . ALA A 1 193 ? -6.001 -0.989 18.334 1.00 95.31 193 ALA A CA 1
ATOM 1406 C C . ALA A 1 193 ? -6.454 -0.367 19.667 1.00 95.31 193 ALA A C 1
ATOM 1408 O O . ALA A 1 193 ? -7.603 -0.550 20.057 1.00 95.31 193 ALA A O 1
ATOM 1409 N N . ALA A 1 194 ? -5.571 0.352 20.366 1.00 96.56 194 ALA A N 1
ATOM 1410 C CA . ALA A 1 194 ? -5.899 1.029 21.618 1.00 96.56 194 ALA A CA 1
ATOM 1411 C C . ALA A 1 194 ? -6.825 2.237 21.408 1.00 96.56 194 ALA A C 1
ATOM 1413 O O . ALA A 1 194 ? -7.744 2.424 22.195 1.00 96.56 194 ALA A O 1
ATOM 1414 N N . ALA A 1 195 ? -6.623 3.015 20.342 1.00 96.00 195 ALA A N 1
ATOM 1415 C CA . ALA A 1 195 ? -7.437 4.191 20.028 1.00 96.00 195 ALA A CA 1
ATOM 1416 C C . ALA A 1 195 ? -8.861 3.858 19.541 1.00 96.00 195 ALA A C 1
ATOM 1418 O O . ALA A 1 195 ? -9.733 4.725 19.537 1.00 96.00 195 ALA A O 1
ATOM 1419 N N . LEU A 1 196 ? -9.090 2.620 19.093 1.00 94.00 196 LEU A N 1
ATOM 1420 C CA . LEU A 1 196 ? -10.368 2.153 18.546 1.00 94.00 196 LEU A CA 1
ATOM 1421 C C . LEU A 1 196 ? -11.248 1.387 19.545 1.00 94.00 196 LEU A C 1
ATOM 1423 O O . LEU A 1 196 ? -12.382 1.059 19.199 1.00 94.00 196 LEU A O 1
ATOM 1427 N N . ARG A 1 197 ? -10.732 1.059 20.732 1.00 83.94 197 ARG A N 1
ATOM 1428 C CA . ARG A 1 197 ? -11.479 0.385 21.807 1.00 83.94 197 ARG A CA 1
ATOM 1429 C C . ARG A 1 197 ? -12.205 1.395 22.682 1.00 83.94 197 ARG A C 1
ATOM 1431 O O . ARG A 1 197 ? -13.334 1.060 23.096 1.00 83.94 197 ARG A O 1
#

Foldseek 3Di:
DVVLFVVLLVVLLVVCCVVDVDDDPQCVPQPGLLSNLVSCQVPVVSNVVSVVSQLVSLLVCLVVDDDAPLPLLLLVLCVVLVHAAAAQEQHDQVSVCSSCVVVVNNVSHPYYQYCPPPDSVCGFLHLNSVVVRCVVVVHQLCVDEQEDADLSSLNNSVVSNHQYEHAVCDPPSQVVNVVSPHPYYDPGSNVSSVVSD

Sequence (197 aa):
MSDHLSRITGELRELVGTVRHDLDQVLRKAAGPHELLLAAAEDPQLASRLEKALQDAELKAVESALPTPGTAESLAACQSSGKLAAIVSNNYGEAVVRYLARTGLADRVAHVEGRDPPDPTLMKPSPHLIENATRALGLPTPACIFIGDQISDMEAGRSAGASTVGYANKPGKADALSTAGADVIIESMTEVAAALR

Solvent-accessible surface area (backbone atoms only — not comparable to full-atom values): 10641 Å² total; per-residue (Å²): 125,69,66,62,56,52,48,52,30,49,57,51,50,54,52,46,55,76,78,36,90,75,71,53,74,60,53,70,66,37,89,37,56,65,48,35,36,39,57,27,59,91,39,64,70,57,24,54,53,46,47,54,54,48,45,54,50,45,49,54,47,39,80,75,62,75,82,65,75,34,46,70,54,23,38,50,20,31,54,77,60,76,43,84,40,68,49,72,42,74,51,42,35,68,34,53,52,53,38,27,55,76,70,72,43,45,95,51,44,80,43,76,27,30,43,70,77,88,50,59,82,48,31,65,46,37,28,54,42,59,52,50,4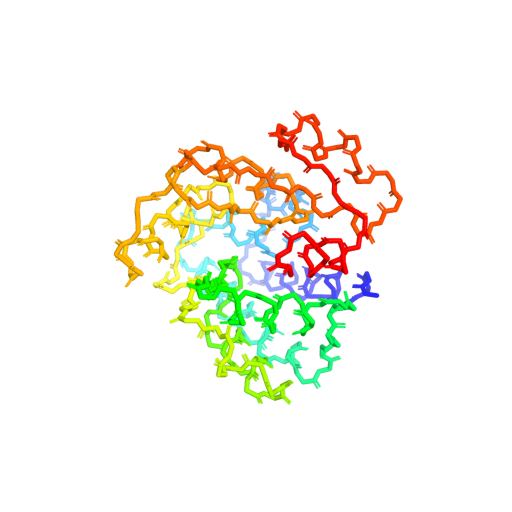5,27,56,77,69,75,44,63,42,67,81,37,78,39,77,31,73,46,51,40,41,26,42,10,23,50,72,47,46,22,48,27,34,21,42,27,81,48,93,79,34,54,64,54,26,46,73,46,56,26,75,42,77,41,68,49,42,49,56,55,22,62,76,42,106

Organism: NCBI:txid2575441

Mean predicted aligned error: 4.2 Å